Protein 6RIU (pdb70)

Sequence (182 aa):
GGDWQEKRKEAFQLAKEGGIAVALSMLNDGLVSAVEPRDKFYWRLLSADLLRANHLDAMAGEQYQTLLNQVTTLSVPEWEPSLVEQIQRYTGGDWQEKRKEAFQLAKEGGIAVALSMLNDGLVSAVEPRDKFYWRLLSADLLRANHLDAMAGEQYQTLLNQVTTLSVPEWEPSLVEQIQRYT

Nearest PDB structures (foldseek):
  6riu-assembly1_B  TM=1.011E+00  e=1.898E-12  Vibrio cholerae
  6g7c-assembly1_C  TM=9.309E-01  e=4.431E-04  Aeromonas hydrophila subsp. hydrophila ATCC 7966
  6g7c-assembly1_E  TM=9.015E-01  e=3.154E-04  Aeromonas hydrophila subsp. hydrophila ATCC 7966
  8a3t-assembly1_O  TM=6.686E-01  e=5.397E+00  Saccharomyces cerevisiae
  5waq-assembly1_A  TM=5.234E-01  e=9.512E+00  Neisseria gonorrhoeae FA 1090

InterPro domains:
  IPR010657 ImpA, N-terminal [PF06812] (12-125)
  IPR017739 Type VI secretion system-associated, VCA0119 [PF16989] (216-464)
  IPR017739 Type VI secretion system-associated, VCA0119 [TIGR03362] (7-466)

Radius of gyration: 19.28 Å; Cα contacts (8 Å, |Δi|>4): 144; chains: 2; bounding box: 54×33×30 Å

Structure (mmCIF, N/CA/C/O backbone):
data_6RIU
#
_entry.id   6RIU
#
_cell.length_a   1
_cell.length_b   1
_cell.length_c   1
_cell.angle_alpha   90
_cell.angle_beta   90
_cell.angle_gamma   90
#
_symmetry.space_group_name_H-M   'P 1'
#
loop_
_atom_site.group_PDB
_atom_site.id
_atom_site.type_symbol
_atom_site.label_atom_id
_atom_site.label_alt_id
_atom_site.label_comp_id
_atom_site.label_asym_id
_atom_site.label_entity_id
_atom_site.label_seq_id
_atom_site.pdbx_PDB_ins_code
_atom_site.Cartn_x
_atom_site.Cartn_y
_atom_site.Cartn_z
_atom_site.occupancy
_atom_site.B_iso_or_equiv
_atom_site.auth_seq_id
_atom_site.auth_comp_id
_atom_site.auth_asym_id
_atom_site.auth_atom_id
_atom_site.pdbx_PDB_model_num
ATOM 1 N N . GLY A 1 376 ? 176.323 122.615 181.508 1.00 145.70 1 GLY A N 1
ATOM 2 C CA . GLY A 1 376 ? 175.975 122.884 180.078 1.00 145.70 1 GLY A CA 1
ATOM 3 C C . GLY A 1 376 ? 176.031 121.630 179.228 1.00 145.70 1 GLY A C 1
ATOM 4 O O . GLY A 1 376 ? 177.007 120.901 179.280 1.00 145.70 1 GLY A O 1
ATOM 8 N N . GLY A 1 377 ? 175.001 121.383 178.426 1.00 145.51 2 GLY A N 1
ATOM 9 C CA . GLY A 1 377 ? 174.881 120.104 177.749 1.00 145.51 2 GLY A CA 1
ATOM 10 C C . GLY A 1 377 ? 175.994 119.811 176.767 1.00 145.51 2 GLY A C 1
ATOM 11 O O . GLY A 1 377 ? 176.839 118.952 177.023 1.00 145.51 2 GLY A O 1
ATOM 15 N N . ASP A 1 378 ? 176.035 120.538 175.655 1.00 144.56 3 ASP A N 1
ATOM 16 C CA . ASP A 1 378 ? 177.127 120.349 174.713 1.00 144.56 3 ASP A CA 1
ATOM 17 C C . ASP A 1 378 ? 178.424 120.927 175.257 1.00 144.56 3 ASP A C 1
ATOM 18 O O . ASP A 1 378 ? 179.513 120.402 174.971 1.00 144.56 3 ASP A O 1
ATOM 27 N N . TRP A 1 379 ? 178.325 121.987 176.065 1.00 135.45 4 TRP A N 1
ATOM 28 C CA . TRP A 1 379 ? 179.493 122.491 176.771 1.00 135.45 4 TRP A CA 1
ATOM 29 C C . TRP A 1 379 ? 180.164 121.367 177.535 1.00 135.45 4 TRP A C 1
ATOM 30 O O . TRP A 1 379 ? 181.334 121.065 177.306 1.00 135.45 4 TRP A O 1
ATOM 51 N N . GLN A 1 380 ? 179.420 120.702 178.419 1.00 138.41 5 GLN A N 1
ATOM 52 C CA . GLN A 1 380 ? 180.028 119.639 179.203 1.00 138.41 5 GLN A CA 1
ATOM 53 C C . GLN A 1 380 ? 180.283 118.372 178.396 1.00 138.41 5 GLN A C 1
ATOM 54 O O . GLN A 1 380 ? 181.101 117.552 178.826 1.00 138.41 5 GLN A O 1
ATOM 68 N N . GLU A 1 381 ? 179.626 118.171 177.247 1.00 140.80 6 GLU A N 1
ATOM 69 C CA . GLU A 1 381 ? 179.924 116.964 176.481 1.00 140.80 6 GLU A CA 1
ATOM 70 C C . GLU A 1 381 ? 181.314 117.076 175.877 1.00 140.80 6 GLU A C 1
ATOM 71 O O . GLU A 1 381 ? 182.099 116.121 175.911 1.00 140.80 6 GLU A O 1
ATOM 83 N N . LYS A 1 382 ? 181.652 118.254 175.346 1.00 136.96 7 LYS A N 1
ATOM 84 C CA . LYS A 1 382 ? 182.994 118.453 174.807 1.00 136.96 7 LYS A CA 1
ATOM 85 C C . LYS A 1 382 ? 184.012 118.810 175.882 1.00 136.96 7 LYS A C 1
ATOM 86 O O . LYS A 1 382 ? 185.215 118.576 175.685 1.00 136.96 7 LYS A O 1
ATOM 105 N N . ARG A 1 383 ? 183.558 119.336 177.021 1.00 138.94 8 ARG A N 1
ATOM 106 C CA . ARG A 1 383 ? 184.452 119.781 178.077 1.00 138.94 8 ARG A CA 1
ATOM 107 C C . ARG A 1 383 ? 185.288 118.625 178.576 1.00 138.94 8 ARG A C 1
ATOM 108 O O . ARG A 1 383 ? 186.508 118.615 178.401 1.00 138.94 8 ARG A O 1
ATOM 129 N N . LYS A 1 384 ? 184.635 117.636 179.179 1.00 144.26 9 LYS A N 1
ATOM 130 C CA . LYS A 1 384 ? 185.382 116.523 179.725 1.00 144.26 9 LYS A CA 1
ATOM 131 C C . LYS A 1 384 ? 185.977 115.665 178.629 1.00 144.26 9 LYS A C 1
ATOM 132 O O . LYS A 1 384 ? 187.012 115.029 178.857 1.00 144.26 9 LYS A O 1
ATOM 151 N N . GLU A 1 385 ? 185.416 115.738 177.421 1.00 146.19 10 GLU A N 1
ATOM 152 C CA . GLU A 1 385 ? 185.986 114.984 176.308 1.00 146.19 10 GLU A CA 1
ATOM 153 C C . GLU A 1 385 ? 187.387 115.458 175.919 1.00 146.19 10 GLU A C 1
ATOM 154 O O . GLU A 1 385 ? 188.312 114.662 175.876 1.00 146.19 10 GLU A O 1
ATOM 166 N N . ALA A 1 386 ? 187.571 116.752 175.681 1.00 142.36 11 ALA A N 1
ATOM 167 C CA . ALA A 1 386 ? 188.911 117.246 175.417 1.00 142.36 11 ALA A CA 1
ATOM 168 C C . ALA A 1 386 ? 189.716 117.479 176.688 1.00 142.36 11 ALA A C 1
ATOM 169 O O . ALA A 1 386 ? 190.939 117.630 176.607 1.00 142.36 11 ALA A O 1
ATOM 176 N N . PHE A 1 387 ? 189.073 117.493 177.857 1.00 145.54 12 PHE A N 1
ATOM 177 C CA . PHE A 1 387 ? 189.813 117.559 179.111 1.00 145.54 12 PHE A CA 1
ATOM 178 C C . PHE A 1 387 ? 190.590 116.275 179.335 1.00 145.54 12 PHE A C 1
ATOM 179 O O . PHE A 1 387 ? 191.806 116.299 179.528 1.00 145.54 12 PHE A O 1
ATOM 196 N N . GLN A 1 388 ? 189.897 115.137 179.312 1.00 150.39 13 GLN A N 1
ATOM 197 C CA . GLN A 1 388 ? 190.558 113.862 179.544 1.00 150.39 13 GLN A CA 1
ATOM 198 C C . GLN A 1 388 ? 191.308 113.363 178.320 1.00 150.39 13 GLN A C 1
ATOM 199 O O . GLN A 1 388 ? 192.124 112.445 178.449 1.00 150.39 13 GLN A O 1
ATOM 213 N N . LEU A 1 389 ? 191.068 113.941 177.140 1.00 142.11 14 LEU A N 1
ATOM 214 C CA . LEU A 1 389 ? 191.919 113.628 175.998 1.00 142.11 14 LEU A CA 1
ATOM 215 C C . LEU A 1 389 ? 193.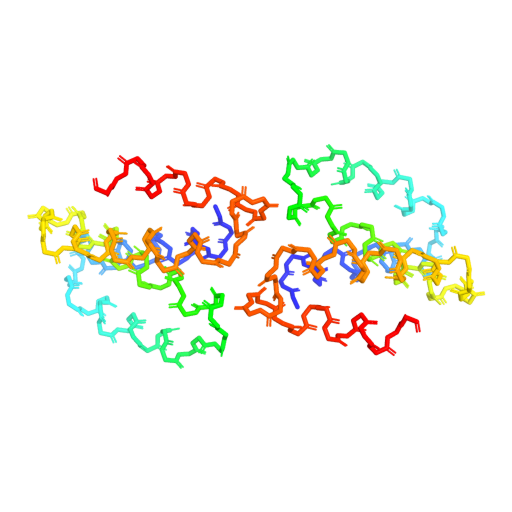352 114.102 176.198 1.00 142.11 14 LEU A C 1
ATOM 216 O O . LEU A 1 389 ? 194.256 113.604 175.519 1.00 142.11 14 LEU A O 1
ATOM 232 N N . ALA A 1 390 ? 193.576 115.043 177.113 1.00 144.61 15 ALA A N 1
ATOM 233 C CA . ALA A 1 390 ? 194.857 115.721 177.252 1.00 144.61 15 ALA A CA 1
ATOM 234 C C . ALA A 1 390 ? 195.393 115.658 178.677 1.00 144.61 15 ALA A C 1
ATOM 235 O O . ALA A 1 390 ? 196.603 115.779 178.894 1.00 144.61 15 ALA A O 1
ATOM 242 N N . LYS A 1 391 ? 194.495 115.484 179.650 1.00 152.12 16 LYS A N 1
ATOM 243 C CA . LYS A 1 391 ? 194.890 115.409 181.050 1.00 152.12 16 LYS A CA 1
ATOM 244 C C . LYS A 1 391 ? 195.869 114.273 181.276 1.00 152.12 16 LYS A C 1
ATOM 245 O O . LYS A 1 391 ? 196.805 114.404 182.072 1.00 152.12 16 LYS A O 1
ATOM 264 N N . GLU A 1 392 ? 195.669 113.169 180.578 1.00 163.67 17 GLU A N 1
ATOM 265 C CA . GLU A 1 392 ? 196.577 112.036 180.561 1.00 163.67 17 GLU A CA 1
ATOM 266 C C . GLU A 1 392 ? 197.151 111.790 179.178 1.00 163.67 17 GLU A C 1
ATOM 267 O O . GLU A 1 392 ? 198.262 111.269 179.058 1.00 163.67 17 GLU A O 1
ATOM 279 N N . GLY A 1 393 ? 196.420 112.159 178.129 1.00 151.80 18 GLY A N 1
ATOM 280 C CA . GLY A 1 393 ? 196.936 112.128 176.778 1.00 151.80 18 GLY A CA 1
ATOM 281 C C . GLY A 1 393 ? 197.782 113.350 176.492 1.00 151.80 18 GLY A C 1
ATOM 282 O O . GLY A 1 393 ? 198.321 113.996 177.393 1.00 151.80 18 GLY A O 1
ATOM 286 N N . GLY A 1 394 ? 197.892 113.674 175.205 1.00 139.21 19 GLY A N 1
ATOM 287 C CA . GLY A 1 394 ? 198.683 114.822 174.802 1.00 139.21 19 GLY A CA 1
ATOM 288 C C . GLY A 1 394 ? 197.929 116.123 175.022 1.00 139.21 19 GLY A C 1
ATOM 289 O O . GLY A 1 394 ? 196.749 116.243 174.687 1.00 139.21 19 GLY A O 1
ATOM 293 N N . ILE A 1 395 ? 198.622 117.106 175.599 1.00 130.90 20 ILE A N 1
ATOM 294 C CA . ILE A 1 395 ? 198.023 118.424 175.782 1.00 130.90 20 ILE A CA 1
ATOM 295 C C . ILE A 1 395 ? 197.732 119.075 174.439 1.00 130.90 20 ILE A C 1
ATOM 296 O O . ILE A 1 395 ? 196.724 119.774 174.288 1.00 130.90 20 ILE A O 1
ATOM 312 N N . ALA A 1 396 ? 198.581 118.842 173.443 1.00 132.68 21 ALA A N 1
ATOM 313 C CA . ALA A 1 396 ? 198.470 119.532 172.169 1.00 132.68 21 ALA A CA 1
ATOM 314 C C . ALA A 1 396 ? 197.540 118.840 171.197 1.00 132.68 21 ALA A C 1
ATOM 315 O O . ALA A 1 396 ? 196.974 119.502 170.326 1.00 132.68 21 ALA A O 1
ATOM 322 N N . VAL A 1 397 ? 197.392 117.522 171.301 1.00 134.24 22 VAL A N 1
ATOM 323 C CA . VAL A 1 397 ? 196.510 116.816 170.381 1.00 134.24 22 VAL A CA 1
ATOM 324 C C . VAL A 1 397 ? 195.072 117.255 170.592 1.00 134.24 22 VAL A C 1
ATOM 325 O O . VAL A 1 397 ? 194.277 117.297 169.645 1.00 134.24 22 VAL A O 1
ATOM 338 N N . ALA A 1 398 ? 194.717 117.594 171.830 1.00 133.72 23 ALA A N 1
ATOM 339 C CA . ALA A 1 398 ? 193.391 118.126 172.109 1.00 133.72 23 ALA A CA 1
ATOM 340 C C . ALA A 1 398 ? 193.204 119.475 171.433 1.00 133.72 23 ALA A C 1
ATOM 341 O O . ALA A 1 398 ? 192.224 119.702 170.713 1.00 133.72 23 ALA A O 1
ATOM 348 N N . LEU A 1 399 ? 194.151 120.384 171.652 1.00 126.98 24 LEU A N 1
ATOM 349 C CA . LEU A 1 399 ? 194.057 121.713 171.074 1.00 126.98 24 LEU A CA 1
ATOM 350 C C . LEU A 1 399 ? 194.152 121.681 169.557 1.00 126.98 24 LEU A C 1
ATOM 351 O O . LEU A 1 399 ? 193.687 122.614 168.895 1.00 126.98 24 LEU A O 1
ATOM 367 N N . SER A 1 400 ? 194.736 120.625 168.997 1.00 128.38 25 SER A N 1
ATOM 368 C CA . SER A 1 400 ? 194.789 120.476 167.551 1.00 128.38 25 SER A CA 1
ATOM 369 C C . SER A 1 400 ? 193.392 120.354 166.967 1.00 128.38 25 SER A C 1
ATOM 370 O O . SER A 1 400 ? 193.059 121.023 165.983 1.00 128.38 25 SER A O 1
ATOM 378 N N . MET A 1 401 ? 192.565 119.504 167.562 1.00 134.55 26 MET A N 1
ATOM 379 C CA . MET A 1 401 ? 191.198 119.306 167.113 1.00 134.55 26 MET A CA 1
ATOM 380 C C . MET A 1 401 ? 190.236 120.325 167.697 1.00 134.55 26 MET A C 1
ATOM 381 O O . MET A 1 401 ? 189.088 120.403 167.249 1.00 134.55 26 MET A O 1
ATOM 395 N N . LEU A 1 402 ? 190.667 121.101 168.687 1.00 122.46 27 LEU A N 1
ATOM 396 C CA . LEU A 1 402 ? 189.784 122.117 169.242 1.00 122.46 27 LEU A CA 1
ATOM 397 C C . LEU A 1 402 ? 189.414 123.150 168.193 1.00 122.46 27 LEU A C 1
ATOM 398 O O . LEU A 1 402 ? 188.242 123.515 168.067 1.00 122.46 27 LEU A O 1
ATOM 414 N N . ASN A 1 403 ? 190.392 123.625 167.424 1.00 131.51 28 ASN A N 1
ATOM 415 C CA . ASN A 1 403 ? 190.075 124.556 166.353 1.00 131.51 28 ASN A CA 1
ATOM 416 C C . ASN A 1 403 ? 189.418 123.861 165.176 1.00 131.51 28 ASN A C 1
ATOM 417 O O . ASN A 1 403 ? 188.708 124.511 164.404 1.00 131.51 28 ASN A O 1
ATOM 428 N N . ASP A 1 404 ? 189.614 122.553 165.037 1.00 125.29 29 ASP A N 1
ATOM 429 C CA . ASP A 1 404 ? 188.826 121.792 164.084 1.00 125.29 29 ASP A CA 1
ATOM 430 C C . ASP A 1 404 ? 187.367 121.748 164.498 1.00 125.29 29 ASP A C 1
ATOM 431 O O . ASP A 1 404 ? 186.491 121.577 163.645 1.00 125.29 29 ASP A O 1
ATOM 440 N N . GLY A 1 405 ? 187.104 121.889 165.789 1.00 121.08 30 GLY A N 1
ATOM 441 C CA . GLY A 1 405 ? 185.756 121.989 166.302 1.00 121.08 30 GLY A 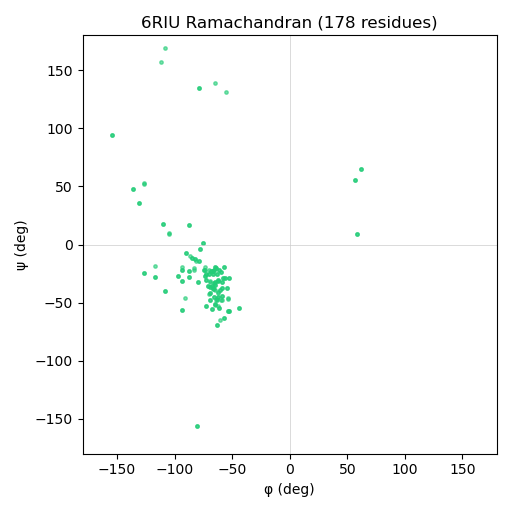CA 1
ATOM 442 C C . GLY A 1 405 ? 185.233 123.410 166.325 1.00 121.08 30 GLY A C 1
ATOM 443 O O . GLY A 1 405 ? 184.022 123.627 166.328 1.00 121.08 30 GLY A O 1
ATOM 447 N N . LEU A 1 406 ? 186.142 124.385 166.344 1.00 117.02 31 LEU A N 1
ATOM 448 C CA . LEU A 1 406 ? 185.741 125.786 166.386 1.00 117.02 31 LEU A CA 1
ATOM 449 C C . LEU A 1 406 ? 185.666 126.366 164.984 1.00 117.02 31 LEU A C 1
ATOM 450 O O . LEU A 1 406 ? 184.853 127.252 164.706 1.00 117.02 31 LEU A O 1
ATOM 466 N N . VAL A 1 407 ? 186.504 125.868 164.077 1.00 119.61 32 VAL A N 1
ATOM 467 C CA . VAL A 1 407 ? 186.264 126.110 162.666 1.00 119.61 32 VAL A CA 1
ATOM 468 C C . VAL A 1 407 ? 184.953 125.465 162.253 1.00 119.61 32 VAL A C 1
ATOM 469 O O . VAL A 1 407 ? 184.320 125.903 161.288 1.00 119.61 32 VAL A O 1
ATOM 482 N N . SER A 1 408 ? 184.530 124.422 162.972 1.00 118.65 33 SER A N 1
ATOM 483 C CA . SER A 1 408 ? 183.211 123.843 162.779 1.00 118.65 33 SER A CA 1
ATOM 484 C C . SER A 1 408 ? 182.112 124.813 163.180 1.00 118.65 33 SER A C 1
ATOM 485 O O . SER A 1 408 ? 181.038 124.810 162.573 1.00 118.65 33 SER A O 1
ATOM 493 N N . ALA A 1 409 ? 182.368 125.640 164.192 1.00 115.17 34 ALA A N 1
ATOM 494 C CA . ALA A 1 409 ? 181.356 126.537 164.731 1.00 115.17 34 ALA A CA 1
ATOM 495 C C . ALA A 1 409 ? 180.997 127.529 163.635 1.00 115.17 34 ALA A C 1
ATOM 496 O O . ALA A 1 409 ? 181.877 127.984 162.893 1.00 115.17 34 ALA A O 1
ATOM 503 N N . VAL A 1 410 ? 179.709 127.841 163.495 1.00 115.58 35 VAL A N 1
ATOM 504 C CA . VAL A 1 410 ? 179.255 128.738 162.428 1.00 115.58 35 VAL A CA 1
ATOM 505 C C . VAL A 1 410 ? 178.615 130.044 162.899 1.00 115.58 35 VAL A C 1
ATOM 506 O O . VAL A 1 410 ? 178.510 130.998 162.128 1.00 115.58 35 VAL A O 1
ATOM 519 N N . GLU A 1 411 ? 178.190 130.091 164.156 1.00 113.49 36 GLU A N 1
ATOM 520 C CA . GLU A 1 411 ? 177.576 131.288 164.709 1.00 113.49 36 GLU A CA 1
ATOM 521 C C . GLU A 1 411 ? 178.484 131.904 165.764 1.00 113.49 36 GLU A C 1
ATOM 522 O O . GLU A 1 411 ? 179.329 131.223 166.358 1.00 113.49 36 GLU A O 1
ATOM 534 N N . PRO A 1 412 ? 178.325 133.204 166.034 1.00 109.74 37 PRO A N 1
ATOM 535 C CA . PRO A 1 412 ? 179.035 133.800 167.171 1.00 109.74 37 PRO A CA 1
ATOM 536 C C . PRO A 1 412 ? 178.688 133.145 168.482 1.00 109.74 37 PRO A C 1
ATOM 537 O O . PRO A 1 412 ? 179.532 133.078 169.385 1.00 109.74 37 PRO A O 1
ATOM 548 N N . ARG A 1 413 ? 177.457 132.663 168.613 1.00 112.58 38 ARG A N 1
ATOM 549 C CA . ARG A 1 413 ? 177.110 131.845 169.764 1.00 112.58 38 ARG A CA 1
ATOM 550 C C . ARG A 1 413 ? 177.970 130.598 169.794 1.00 112.58 38 ARG A C 1
ATOM 551 O O . ARG A 1 413 ? 178.421 130.165 170.860 1.00 112.58 38 ARG A O 1
ATOM 572 N N . ASP A 1 414 ? 178.220 130.020 168.623 1.00 112.39 39 ASP A N 1
ATOM 573 C CA . ASP A 1 414 ? 179.003 128.799 168.564 1.00 112.39 39 ASP A CA 1
ATOM 574 C C . ASP A 1 414 ? 180.487 129.107 168.672 1.00 112.39 39 ASP A C 1
ATOM 575 O O . ASP A 1 414 ? 181.250 128.321 169.242 1.00 112.39 39 ASP A O 1
ATOM 584 N N . LYS A 1 415 ? 180.910 130.260 168.163 1.00 107.60 40 LYS A N 1
ATOM 585 C CA . LYS A 1 415 ? 182.324 130.601 168.155 1.00 107.60 40 LYS A CA 1
ATOM 586 C C . LYS A 1 415 ? 182.852 131.025 169.516 1.00 107.60 40 LYS A C 1
ATOM 587 O O . LYS A 1 415 ? 184.039 131.341 169.624 1.00 107.60 40 LYS A O 1
ATOM 606 N N . PHE A 1 416 ? 182.015 131.025 170.549 1.00 102.61 41 PHE A N 1
ATOM 607 C CA . PHE A 1 416 ? 182.375 131.501 171.876 1.00 102.61 41 PHE A CA 1
ATOM 608 C C . PHE A 1 416 ? 182.852 130.351 172.746 1.00 102.61 41 PHE A C 1
ATOM 609 O O . PHE A 1 416 ? 183.952 130.390 173.307 1.00 102.61 41 PHE A O 1
ATOM 626 N N . TYR A 1 417 ? 182.006 129.334 172.876 1.00 109.30 42 TYR A N 1
ATOM 627 C CA . TYR A 1 417 ? 182.216 128.299 173.875 1.00 109.30 42 TYR A CA 1
ATOM 628 C C . TYR A 1 417 ? 183.515 127.550 173.637 1.00 109.30 42 TYR A C 1
ATOM 629 O O . TYR A 1 417 ? 184.154 127.094 174.586 1.00 109.30 42 TYR A O 1
ATOM 647 N N . TRP A 1 418 ? 183.926 127.417 172.378 1.00 114.60 43 TRP A N 1
ATOM 648 C CA . TRP A 1 418 ? 185.164 126.710 172.083 1.00 114.60 43 TRP A CA 1
ATOM 649 C C . TRP A 1 418 ? 186.359 127.465 172.646 1.00 114.60 43 TRP A C 1
ATOM 650 O O . TRP A 1 418 ? 187.249 126.882 173.274 1.00 114.60 43 TRP A O 1
ATOM 671 N N . ARG A 1 419 ? 186.389 128.774 172.440 1.00 117.62 44 ARG A N 1
ATOM 672 C CA . ARG A 1 419 ? 187.483 129.564 172.982 1.00 117.62 44 ARG A CA 1
ATOM 673 C C . ARG A 1 419 ? 187.390 129.619 174.502 1.00 117.62 44 ARG A C 1
ATOM 674 O O . ARG A 1 419 ? 188.413 129.615 175.199 1.00 117.62 44 ARG A O 1
ATOM 695 N N . LEU A 1 420 ? 186.169 129.586 175.033 1.00 107.98 45 LEU A N 1
ATOM 696 C CA . LEU A 1 420 ? 185.980 129.546 176.478 1.00 107.98 45 LEU A CA 1
ATOM 697 C C . LEU A 1 420 ? 186.593 128.291 177.070 1.00 107.98 45 LEU A C 1
ATOM 698 O O . LEU A 1 420 ? 187.391 128.341 178.014 1.00 107.98 45 LEU A O 1
ATOM 714 N N . LEU A 1 421 ? 186.188 127.146 176.555 1.00 119.07 46 LEU A N 1
ATOM 715 C CA . LEU A 1 421 ? 186.687 125.894 177.082 1.00 119.07 46 LEU A CA 1
ATOM 716 C C . LEU A 1 421 ? 188.159 125.705 176.778 1.00 119.07 46 LEU A C 1
ATOM 717 O O . LEU A 1 421 ? 188.824 124.961 177.491 1.00 119.07 46 LEU A O 1
ATOM 733 N N . SER A 1 422 ? 188.695 126.371 175.756 1.00 115.59 47 SER A N 1
ATOM 734 C CA . SER A 1 422 ? 190.140 126.362 175.580 1.00 115.59 47 SER A CA 1
ATOM 735 C C . SER A 1 422 ? 190.812 127.152 176.689 1.00 115.59 47 SER A C 1
ATOM 736 O O . SER A 1 422 ? 191.900 126.793 177.155 1.00 115.59 47 SER A O 1
ATOM 744 N N . ALA A 1 423 ? 190.175 128.240 177.118 1.00 114.73 48 ALA A N 1
ATOM 745 C CA . ALA A 1 423 ? 190.657 128.950 178.293 1.00 114.73 48 ALA A CA 1
ATOM 746 C C . ALA A 1 423 ? 190.667 128.033 179.496 1.00 114.73 48 ALA A C 1
ATOM 747 O O . ALA A 1 423 ? 191.636 127.993 180.256 1.00 114.73 48 ALA A O 1
ATOM 754 N N . ASP A 1 424 ? 189.595 127.273 179.665 1.00 114.55 49 ASP A N 1
ATOM 755 C CA . ASP A 1 424 ? 189.510 126.358 180.796 1.00 114.55 49 ASP A CA 1
ATOM 756 C C . ASP A 1 424 ? 190.548 125.250 180.669 1.00 114.55 49 ASP A C 1
ATOM 757 O O . ASP A 1 424 ? 191.151 124.818 181.663 1.00 114.55 49 ASP A O 1
ATOM 766 N N . LEU A 1 425 ? 190.779 124.799 179.439 1.00 118.56 50 LEU A N 1
ATOM 767 C CA . LEU A 1 425 ? 191.789 123.794 179.151 1.00 118.56 50 LEU A CA 1
ATOM 768 C C . LEU A 1 425 ? 193.142 124.261 179.639 1.00 118.56 50 LEU A C 1
ATOM 769 O O . LEU A 1 425 ? 193.737 123.675 180.549 1.00 118.56 50 LEU A O 1
ATOM 785 N N . LEU A 1 426 ? 193.621 125.352 179.062 1.00 120.92 51 LEU A N 1
ATOM 786 C CA . LEU A 1 426 ? 194.919 125.881 179.426 1.00 120.92 51 LEU A CA 1
ATOM 787 C C . LEU A 1 426 ? 194.959 126.348 180.872 1.00 120.92 51 LEU A C 1
ATOM 788 O O . LEU A 1 426 ? 196.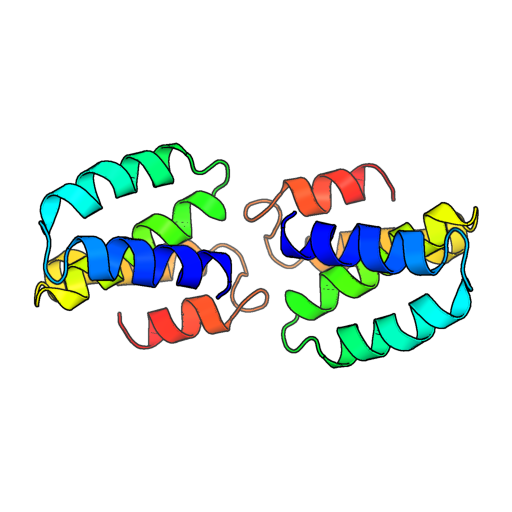047 126.430 181.447 1.00 120.92 51 LEU A O 1
ATOM 804 N N . ARG A 1 427 ? 193.807 126.620 181.485 1.00 120.12 52 ARG A N 1
ATOM 805 C CA . ARG A 1 427 ? 193.772 126.854 182.919 1.00 120.12 52 ARG A CA 1
ATOM 806 C C . ARG A 1 427 ? 194.132 125.598 183.680 1.00 120.12 52 ARG A C 1
ATOM 807 O O . ARG A 1 427 ? 194.811 125.671 184.710 1.00 120.12 52 ARG A O 1
ATOM 828 N N . ALA A 1 428 ? 193.677 124.447 183.194 1.00 122.69 53 ALA A N 1
ATOM 829 C CA . ALA A 1 428 ? 193.960 123.201 183.890 1.00 122.69 53 ALA A CA 1
ATOM 830 C C . ALA A 1 428 ? 195.450 122.900 183.951 1.00 122.69 53 ALA A C 1
ATOM 831 O O . ALA A 1 428 ? 195.913 122.279 184.914 1.00 122.69 53 ALA A O 1
ATOM 838 N N . ASN A 1 429 ? 196.211 123.343 182.956 1.00 120.02 54 ASN A N 1
ATOM 839 C CA . ASN A 1 429 ? 197.632 123.044 182.871 1.00 120.02 54 ASN A CA 1
ATOM 840 C C . ASN A 1 429 ? 198.499 124.044 183.623 1.00 120.02 54 ASN A C 1
ATOM 841 O O . ASN A 1 429 ? 199.712 124.072 183.397 1.00 120.02 54 ASN A O 1
ATOM 852 N N . HIS A 1 430 ? 197.914 124.839 184.521 1.00 125.19 55 HIS A N 1
ATOM 853 C CA . HIS A 1 430 ? 198.638 125.872 185.264 1.00 125.19 55 HIS A CA 1
ATOM 854 C C . HIS A 1 430 ? 199.328 126.857 184.317 1.00 125.19 55 HIS A C 1
ATOM 855 O O . HIS A 1 430 ? 200.536 127.088 184.388 1.00 125.19 55 HIS A O 1
ATOM 869 N N . LEU A 1 431 ? 198.529 127.448 183.426 1.00 120.64 56 LEU A N 1
ATOM 870 C CA . LEU A 1 431 ? 198.966 128.476 182.479 1.00 120.64 56 LEU A CA 1
ATOM 871 C C . LEU A 1 431 ? 198.031 129.680 182.648 1.00 120.64 56 LEU A C 1
ATOM 872 O O . LEU A 1 431 ? 197.427 130.177 181.696 1.00 120.64 56 LEU A O 1
ATOM 888 N N . ASP A 1 432 ? 197.910 130.122 183.906 1.00 121.70 57 ASP A N 1
ATOM 889 C CA . ASP A 1 432 ? 196.811 130.987 184.342 1.00 121.70 57 ASP A CA 1
ATOM 890 C C . ASP A 1 432 ? 196.667 132.236 183.474 1.00 121.70 57 ASP A C 1
ATOM 891 O O . ASP A 1 432 ? 195.601 132.489 182.895 1.00 121.70 57 ASP A O 1
ATOM 900 N N . ALA A 1 433 ? 197.728 133.022 183.366 1.00 123.75 58 ALA A N 1
ATOM 901 C CA . ALA A 1 433 ? 197.627 134.353 182.797 1.00 123.75 58 ALA A CA 1
ATOM 902 C C . ALA A 1 433 ? 197.847 134.395 181.291 1.00 123.75 58 ALA A C 1
ATOM 903 O O . ALA A 1 433 ? 197.646 135.451 180.687 1.00 123.75 58 ALA A O 1
ATOM 910 N N . MET A 1 434 ? 198.246 133.286 180.666 1.00 118.21 59 MET A N 1
ATOM 911 C CA . MET A 1 434 ? 198.265 133.249 179.209 1.00 118.21 59 MET A CA 1
ATOM 912 C C . MET A 1 434 ? 196.871 133.429 178.649 1.00 118.21 59 MET A C 1
ATOM 913 O O . MET A 1 434 ? 196.707 133.949 177.539 1.00 118.21 59 MET A O 1
ATOM 927 N N . ALA A 1 435 ? 195.941 132.761 179.330 1.00 114.94 60 ALA A N 1
ATOM 928 C CA . ALA A 1 435 ? 194.533 132.723 178.970 1.00 114.94 60 ALA A CA 1
ATOM 929 C C . ALA A 1 435 ? 193.678 133.591 179.880 1.00 114.94 60 ALA A C 1
ATOM 930 O O . ALA A 1 435 ? 192.450 133.537 179.817 1.00 114.94 60 ALA A O 1
ATOM 937 N N . GLY A 1 436 ? 194.319 134.397 180.728 1.00 112.36 61 GLY A N 1
ATOM 938 C CA . GLY A 1 436 ? 193.596 135.324 181.575 1.00 112.36 61 GLY A CA 1
ATOM 939 C C . GLY A 1 436 ? 193.067 136.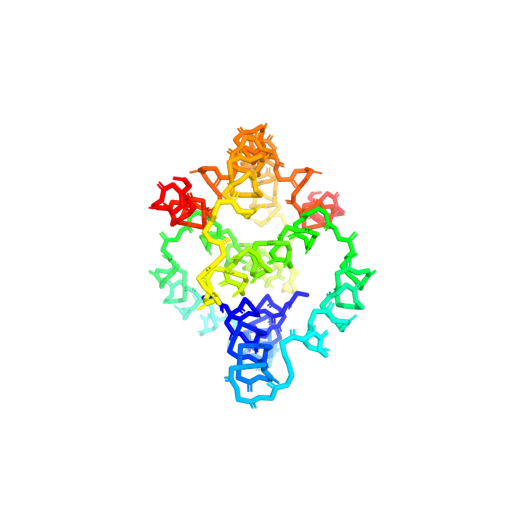348 180.592 1.00 112.36 61 GLY A C 1
ATOM 940 O O . GLY A 1 436 ? 191.893 136.717 180.620 1.00 112.36 61 GLY A O 1
ATOM 944 N N . GLU A 1 437 ? 193.959 136.805 179.715 1.00 118.24 62 GLU A N 1
ATOM 945 C CA . GLU A 1 437 ? 193.595 137.721 178.664 1.00 118.24 62 GLU A CA 1
ATOM 946 C C . GLU A 1 437 ? 192.448 137.109 177.863 1.00 118.24 62 GLU A C 1
ATOM 947 O O . GLU A 1 437 ? 191.552 137.840 177.441 1.00 118.24 62 GLU A O 1
ATOM 959 N N . GLN A 1 438 ? 192.444 135.789 177.638 1.00 111.95 63 GLN A N 1
ATOM 960 C CA . GLN A 1 438 ? 191.333 135.246 176.876 1.00 111.95 63 GLN A CA 1
ATOM 961 C C . GLN A 1 438 ? 190.033 135.293 177.667 1.00 111.95 63 GLN A C 1
ATOM 962 O O . GLN A 1 438 ? 188.954 135.328 177.070 1.00 111.95 63 GLN A O 1
ATOM 976 N N . TYR A 1 439 ? 190.119 135.297 178.994 1.00 110.70 64 TYR A N 1
ATOM 977 C CA . TYR A 1 439 ? 188.940 135.445 179.838 1.00 110.70 64 TYR A CA 1
ATOM 978 C C . TYR A 1 439 ? 188.420 136.871 179.790 1.00 110.70 64 TYR A C 1
ATOM 979 O O . TYR A 1 439 ? 187.241 137.105 179.510 1.00 110.70 64 TYR A O 1
ATOM 997 N N . GLN A 1 440 ? 189.296 137.835 180.057 1.00 109.91 65 GLN A N 1
ATOM 998 C CA . GLN A 1 440 ? 188.859 139.221 180.161 1.00 109.91 65 GLN A CA 1
ATOM 999 C C . GLN A 1 440 ? 188.469 139.785 178.807 1.00 109.91 65 GLN A C 1
ATOM 1000 O O . GLN A 1 440 ? 187.525 140.575 178.708 1.00 109.91 65 GLN A O 1
ATOM 1014 N N . THR A 1 441 ? 189.172 139.391 177.751 1.00 107.69 66 THR A N 1
ATOM 1015 C CA . THR A 1 441 ? 188.874 139.906 176.427 1.00 107.69 66 THR A CA 1
ATOM 1016 C C . THR A 1 441 ? 187.515 139.455 175.937 1.00 107.69 66 THR A C 1
ATOM 1017 O O . THR A 1 441 ? 186.936 140.107 175.063 1.00 107.69 66 THR A O 1
ATOM 1028 N N . LEU A 1 442 ? 187.003 138.355 176.474 1.00 106.55 67 LEU A N 1
ATOM 1029 C CA . LEU A 1 442 ? 185.692 137.849 176.112 1.00 106.55 67 LEU A CA 1
ATOM 1030 C C . LEU A 1 442 ? 184.621 138.272 177.097 1.00 106.55 67 LEU A C 1
ATOM 1031 O O . LEU A 1 442 ? 183.456 138.408 176.714 1.00 106.55 67 LEU A O 1
ATOM 1047 N N . LEU A 1 443 ? 185.005 138.511 178.349 1.00 108.39 68 LEU A N 1
ATOM 1048 C CA . LEU A 1 443 ? 184.105 139.136 179.307 1.00 108.39 68 LEU A CA 1
ATOM 1049 C C . LEU A 1 443 ? 183.625 140.490 178.815 1.00 108.39 68 LEU A C 1
ATOM 1050 O O . LEU A 1 443 ? 182.542 140.944 179.196 1.00 108.39 68 LEU A O 1
ATOM 1066 N N . ASN A 1 444 ? 184.433 141.163 178.008 1.00 106.63 69 ASN A N 1
ATOM 1067 C CA . ASN A 1 444 ? 184.039 142.416 177.392 1.00 106.63 69 ASN A CA 1
ATOM 1068 C C . ASN A 1 444 ? 183.446 142.211 176.012 1.00 106.63 69 ASN A C 1
ATOM 1069 O O . ASN A 1 444 ? 182.702 143.071 175.532 1.00 106.63 69 ASN A O 1
ATOM 1080 N N . GLN A 1 445 ? 183.754 141.089 175.367 1.00 106.10 70 GLN A N 1
ATOM 1081 C CA . GLN A 1 445 ? 183.154 140.787 174.079 1.00 106.10 70 GLN A CA 1
ATOM 1082 C C . GLN A 1 445 ? 181.730 140.265 174.217 1.00 106.10 70 GLN A C 1
ATOM 1083 O O . GLN A 1 445 ? 181.068 140.049 173.196 1.00 106.10 70 GLN A O 1
ATOM 1097 N N . VAL A 1 446 ? 181.244 140.075 175.442 1.00 102.12 71 VAL A N 1
ATOM 1098 C CA . VAL A 1 446 ? 179.918 139.521 175.687 1.00 102.12 71 VAL A CA 1
ATOM 1099 C C . VAL A 1 446 ? 178.954 140.577 176.206 1.00 102.12 71 VAL A C 1
ATOM 1100 O O . VAL A 1 446 ? 177.793 140.608 175.798 1.00 102.12 71 VAL A O 1
ATOM 1113 N N . THR A 1 447 ? 179.422 141.462 177.087 1.00 100.09 72 THR A N 1
ATOM 1114 C CA . THR A 1 447 ? 178.557 142.478 177.673 1.00 100.09 72 THR A CA 1
ATOM 1115 C C . THR A 1 447 ? 177.974 143.405 176.619 1.00 100.09 72 THR A C 1
ATOM 1116 O O . THR A 1 447 ? 176.939 144.034 176.859 1.00 100.09 72 THR A O 1
ATOM 1127 N N . THR A 1 448 ? 178.618 143.496 175.465 1.00 104.20 73 THR A N 1
ATOM 1128 C CA . THR A 1 448 ? 178.113 144.185 174.290 1.00 104.20 73 THR A CA 1
ATOM 1129 C C . THR A 1 448 ? 176.723 143.743 173.860 1.00 104.20 73 THR A C 1
ATOM 1130 O O . THR A 1 448 ? 176.007 144.553 173.263 1.00 104.20 73 THR A O 1
ATOM 1141 N N . LEU A 1 449 ? 176.322 142.487 174.126 1.00 104.49 74 LEU A N 1
ATOM 1142 C CA . LEU A 1 449 ? 175.173 141.878 173.439 1.00 104.49 74 LEU A CA 1
ATOM 1143 C C . LEU A 1 449 ? 174.267 141.113 174.422 1.00 104.49 74 LEU A C 1
ATOM 1144 O O . LEU A 1 449 ? 173.872 139.967 174.195 1.00 104.49 74 LEU A O 1
ATOM 1160 N N . SER A 1 450 ? 173.938 141.747 175.550 1.00 98.88 75 SER A N 1
ATOM 1161 C CA . SER A 1 450 ? 172.737 141.424 176.326 1.00 98.88 75 SER A CA 1
ATOM 1162 C C . SER A 1 450 ? 172.606 139.998 176.834 1.00 98.88 75 SER A C 1
ATOM 1163 O O . SER A 1 450 ? 171.553 139.614 177.348 1.00 98.88 75 SER A O 1
ATOM 1171 N N . VAL A 1 451 ? 173.657 139.214 176.698 1.00 97.19 76 VAL A N 1
ATOM 1172 C CA . VAL A 1 451 ? 173.678 137.884 177.285 1.00 97.19 76 VAL A CA 1
ATOM 1173 C C . VAL A 1 451 ? 173.511 137.952 178.808 1.00 97.19 76 VAL A C 1
ATOM 1174 O O . VAL A 1 451 ? 173.053 136.955 179.391 1.00 97.19 76 VAL A O 1
ATOM 1187 N N . PRO A 1 452 ? 173.831 139.054 179.498 1.00 91.97 77 PRO A N 1
ATOM 1188 C CA . PRO A 1 452 ? 173.507 139.117 180.933 1.00 91.97 77 PRO A CA 1
ATOM 1189 C C 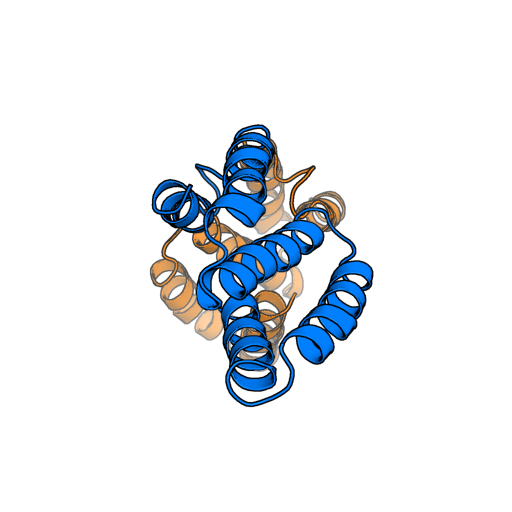. PRO A 1 452 ? 172.046 138.922 181.295 1.00 91.97 77 PRO A C 1
ATOM 1190 O O . PRO A 1 452 ? 171.762 138.641 182.465 1.00 91.97 77 PRO A O 1
ATOM 1201 N N . GLU A 1 453 ? 171.112 139.099 180.366 1.00 97.61 78 GLU A N 1
ATOM 1202 C CA . GLU A 1 453 ? 169.718 138.739 180.594 1.00 97.61 78 GLU A CA 1
ATOM 1203 C C . GLU A 1 453 ? 169.318 137.533 179.758 1.00 97.61 78 GLU A C 1
ATOM 1204 O O . GLU A 1 453 ? 168.133 137.274 179.547 1.00 97.61 78 GLU A O 1
ATOM 1216 N N . TRP A 1 454 ? 170.306 136.792 179.273 1.00 99.02 79 TRP A N 1
ATOM 1217 C CA . TRP A 1 454 ? 170.083 135.691 178.357 1.00 99.02 79 TRP A CA 1
ATOM 1218 C C . TRP A 1 454 ? 171.247 134.737 178.538 1.00 99.02 79 TRP A C 1
ATOM 1219 O O . TRP A 1 454 ? 172.294 134.907 177.914 1.00 99.02 79 TRP A O 1
ATOM 1240 N N . GLU A 1 455 ? 171.064 133.741 179.379 1.00 101.94 80 GLU A N 1
ATOM 1241 C CA . GLU A 1 455 ? 172.145 132.926 179.916 1.00 101.94 80 GLU A CA 1
ATOM 1242 C C . GLU A 1 455 ? 173.126 133.768 180.734 1.00 101.94 80 GLU A C 1
ATOM 1243 O O . GLU A 1 455 ? 174.292 133.910 180.348 1.00 101.94 80 GLU A O 1
ATOM 1255 N N . PRO A 1 456 ? 172.698 134.341 181.866 1.00 97.11 81 PRO A N 1
ATOM 1256 C CA . PRO A 1 456 ? 173.637 135.100 182.706 1.00 97.11 81 PRO A CA 1
ATOM 1257 C C . PRO A 1 456 ? 174.724 134.285 183.385 1.00 97.11 81 PRO A C 1
ATOM 1258 O O . PRO A 1 456 ? 175.820 134.809 183.621 1.00 97.11 81 PRO A O 1
ATOM 1269 N N . SER A 1 457 ? 174.399 133.060 183.804 1.00 105.07 82 SER A N 1
ATOM 1270 C CA . SER A 1 457 ? 175.345 132.185 184.517 1.00 105.07 82 SER A CA 1
ATOM 1271 C C . SER A 1 457 ? 176.638 132.017 183.734 1.00 105.07 82 SER A C 1
ATOM 1272 O O . SER A 1 457 ? 177.741 132.176 184.258 1.00 105.07 82 SER A O 1
ATOM 1280 N N . LEU A 1 458 ? 176.482 131.747 182.427 1.00 102.44 83 LEU A N 1
ATOM 1281 C CA . LEU A 1 458 ? 177.598 131.485 181.474 1.00 102.44 83 LEU A CA 1
ATOM 1282 C C . LEU A 1 458 ? 178.695 132.509 181.725 1.00 102.44 83 LEU A C 1
ATOM 1283 O O . LEU A 1 458 ? 179.845 132.094 181.927 1.00 102.44 83 LEU A O 1
ATOM 1299 N N . VAL A 1 459 ? 178.349 133.797 181.691 1.00 105.54 84 VAL A N 1
ATOM 1300 C CA . VAL A 1 459 ? 179.329 134.832 181.952 1.00 105.54 84 VAL A CA 1
ATOM 1301 C C . VAL A 1 459 ? 179.531 135.069 183.438 1.00 105.54 84 VAL A C 1
ATOM 1302 O O . VAL A 1 459 ? 180.502 135.731 183.820 1.00 105.54 84 VAL A O 1
ATOM 1315 N N . GLU A 1 460 ? 178.660 134.542 184.294 1.00 106.15 85 GLU A N 1
ATOM 1316 C CA . GLU A 1 460 ? 178.879 134.694 185.726 1.00 106.15 85 GLU A CA 1
ATOM 1317 C C . GLU A 1 460 ? 180.083 133.885 186.188 1.00 106.15 85 GLU A C 1
ATOM 1318 O O . GLU A 1 460 ? 180.883 134.352 187.009 1.00 106.15 85 GLU A O 1
ATOM 1330 N N . GLN A 1 461 ? 180.233 132.666 185.686 1.00 110.92 86 GLN A N 1
ATOM 1331 C CA . GLN A 1 461 ? 181.447 131.937 186.044 1.00 110.92 86 GLN A CA 1
ATOM 1332 C C . GLN A 1 461 ? 182.677 132.493 185.336 1.00 110.92 86 GLN A C 1
ATOM 1333 O O . GLN A 1 461 ? 183.790 132.339 185.850 1.00 110.92 86 GLN A O 1
ATOM 1347 N N . ILE A 1 462 ? 182.511 133.139 184.180 1.00 109.16 87 ILE A N 1
ATOM 1348 C CA . ILE A 1 462 ? 183.599 133.939 183.621 1.00 109.16 87 ILE A CA 1
ATOM 1349 C C . ILE A 1 462 ? 183.993 135.028 184.605 1.00 109.16 87 ILE A C 1
ATOM 1350 O O . ILE A 1 462 ? 185.177 135.230 184.899 1.00 109.16 87 ILE A O 1
ATOM 1366 N N . GLN A 1 463 ? 182.997 135.735 185.140 1.00 113.38 88 GLN A N 1
ATOM 1367 C CA . GLN A 1 463 ? 183.228 136.730 186.179 1.00 113.38 88 GLN A CA 1
ATOM 1368 C C . GLN A 1 463 ? 183.947 136.125 187.371 1.00 113.38 88 GLN A C 1
ATOM 1369 O O . GLN A 1 463 ? 184.687 136.823 188.072 1.00 113.38 88 GLN A O 1
ATOM 1383 N N . ARG A 1 464 ? 183.747 134.834 187.614 1.00 114.67 89 ARG A N 1
ATOM 1384 C CA . ARG A 1 464 ? 184.465 134.171 188.688 1.00 114.67 89 ARG A CA 1
ATOM 1385 C C . ARG A 1 464 ? 185.934 133.926 188.366 1.00 114.67 89 ARG A C 1
ATOM 1386 O O . ARG A 1 464 ? 186.747 133.871 189.295 1.00 114.67 89 ARG A O 1
ATOM 1407 N N . TYR A 1 465 ? 186.297 133.795 187.088 1.00 111.30 90 TYR A N 1
ATOM 1408 C CA . TYR A 1 465 ? 187.602 133.259 186.705 1.00 111.30 90 TYR A CA 1
ATOM 1409 C C . TYR A 1 465 ? 188.296 134.139 185.681 1.00 111.30 90 TYR A C 1
ATOM 1410 O O . TYR A 1 465 ? 189.022 133.647 184.812 1.00 111.30 90 TYR A O 1
ATOM 1428 N N . THR A 1 466 ? 188.127 135.451 185.799 1.00 109.88 91 THR A N 1
ATOM 1429 C CA . THR A 1 466 ? 188.786 136.408 184.911 1.00 109.88 91 THR A CA 1
ATOM 1430 C C . THR A 1 466 ? 189.913 137.110 185.656 1.00 109.88 91 THR A C 1
ATOM 1431 O O . THR A 1 466 ? 189.850 137.290 186.871 1.00 109.88 91 THR A O 1
ATOM 1442 N N . GLY B 1 376 ? 168.178 122.429 166.148 1.00 141.03 1 GLY B N 1
ATOM 1443 C CA . GLY B 1 376 ? 168.491 122.722 167.581 1.00 141.03 1 GLY B CA 1
ATOM 1444 C C . GLY B 1 376 ? 168.467 121.473 168.440 1.00 141.03 1 GLY B C 1
ATOM 1445 O O . GLY B 1 376 ? 167.520 120.708 168.379 1.00 141.03 1 GLY B O 1
ATOM 1449 N N . GLY B 1 377 ? 169.492 121.272 169.263 1.00 149.79 2 GLY B N 1
ATOM 1450 C CA . GLY B 1 377 ? 169.648 120.003 169.953 1.00 149.79 2 GLY B CA 1
ATOM 1451 C C . GLY B 1 377 ? 168.530 119.676 170.918 1.00 149.79 2 GLY B C 1
ATOM 1452 O O . GLY B 1 377 ? 167.722 118.784 170.654 1.00 149.79 2 GLY B O 1
ATOM 1456 N N . ASP B 1 378 ? 168.442 120.410 172.022 1.00 147.37 3 ASP B N 1
ATOM 1457 C CA . ASP B 1 378 ? 167.342 120.187 172.947 1.00 147.37 3 ASP B CA 1
ATOM 1458 C C . ASP B 1 378 ? 166.034 120.711 172.376 1.00 147.37 3 ASP B C 1
ATOM 1459 O O . ASP B 1 378 ? 164.960 120.148 172.648 1.00 147.37 3 ASP B O 1
ATOM 1468 N N . TRP B 1 379 ? 166.107 121.768 171.561 1.00 137.47 4 TRP B N 1
ATOM 1469 C CA . TRP B 1 379 ? 164.933 122.222 170.831 1.00 137.47 4 TRP B CA 1
ATOM 1470 C C . TRP B 1 379 ? 164.319 121.067 170.064 1.00 137.47 4 TRP B C 1
ATOM 1471 O O . TRP B 1 379 ? 163.157 120.722 170.276 1.00 137.47 4 TRP B O 1
ATOM 1492 N N . GLN B 1 380 ? 165.102 120.424 169.199 1.00 137.83 5 GLN B N 1
ATOM 1493 C CA . GLN B 1 380 ? 164.548 119.333 168.413 1.00 137.83 5 GLN B CA 1
ATOM 1494 C C . GLN B 1 380 ? 164.328 118.063 169.227 1.00 137.83 5 GLN B C 1
ATOM 1495 O O . GLN B 1 380 ? 163.549 117.209 168.790 1.00 137.83 5 GLN B O 1
ATOM 1509 N N . GLU B 1 381 ? 165.026 117.913 170.347 1.00 141.49 6 GLU B N 1
ATOM 1510 C CA . GLU B 1 381 ? 164.829 116.742 171.191 1.00 141.49 6 GLU B CA 1
ATOM 1511 C C . GLU B 1 381 ? 163.405 116.748 171.779 1.00 141.49 6 GLU B C 1
ATOM 1512 O O . GLU B 1 381 ? 162.767 115.699 171.869 1.00 141.49 6 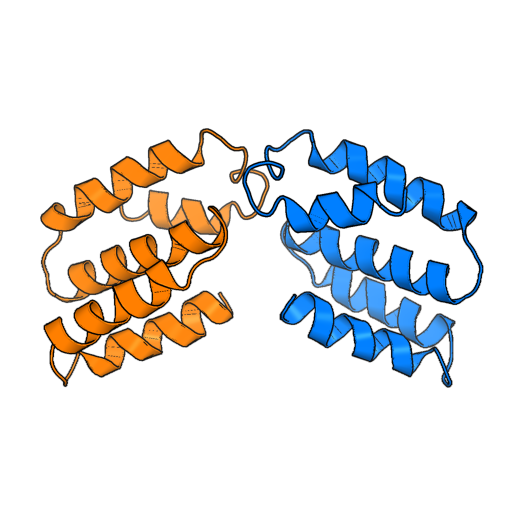GLU B O 1
ATOM 1524 N N . LYS B 1 382 ? 162.925 117.925 172.160 1.00 140.50 7 LYS B N 1
ATOM 1525 C CA . LYS B 1 382 ? 161.571 118.051 172.675 1.00 140.50 7 LYS B CA 1
ATOM 1526 C C . LYS B 1 382 ? 160.563 118.422 171.579 1.00 140.50 7 LYS B C 1
ATOM 1527 O O . LYS B 1 382 ? 159.361 118.217 171.752 1.00 140.50 7 LYS B O 1
ATOM 1546 N N . ARG B 1 383 ? 161.041 118.964 170.458 1.00 140.18 8 ARG B N 1
ATOM 1547 C CA . ARG B 1 383 ? 160.132 119.383 169.385 1.00 140.18 8 ARG B CA 1
ATOM 1548 C C . ARG B 1 383 ? 159.344 118.242 168.739 1.00 140.18 8 ARG B C 1
ATOM 1549 O O . ARG B 1 383 ? 158.128 118.348 168.573 1.00 140.18 8 ARG B O 1
ATOM 1570 N N . LYS B 1 384 ? 160.021 117.157 168.375 1.00 144.51 9 LYS B N 1
ATOM 1571 C CA . LYS B 1 384 ? 159.326 116.012 167.826 1.00 144.51 9 LYS B CA 1
ATOM 1572 C C . LYS B 1 384 ? 158.813 115.203 168.999 1.00 144.51 9 LYS B C 1
ATOM 1573 O O . LYS B 1 384 ? 157.819 114.486 168.848 1.00 144.51 9 LYS B O 1
ATOM 1592 N N . GLU B 1 385 ? 159.391 115.387 170.193 1.00 142.96 10 GLU B N 1
ATOM 1593 C CA . GLU B 1 385 ? 158.908 114.663 171.382 1.00 142.96 10 GLU B CA 1
ATOM 1594 C C . GLU B 1 385 ? 157.446 115.002 171.748 1.00 142.96 10 GLU B C 1
ATOM 1595 O O . GLU B 1 385 ? 156.632 114.089 171.890 1.00 142.96 10 GLU B O 1
ATOM 1607 N N . ALA B 1 386 ? 157.097 116.285 171.895 1.00 140.66 11 ALA B N 1
ATOM 1608 C CA . ALA B 1 386 ? 155.697 116.634 172.066 1.00 140.66 11 ALA B CA 1
ATOM 1609 C C . ALA B 1 386 ? 154.906 116.826 170.780 1.00 140.66 11 ALA B C 1
ATOM 1610 O O . ALA B 1 386 ? 153.678 116.931 170.838 1.00 140.66 11 ALA B O 1
ATOM 1617 N N . PHE B 1 387 ? 155.569 116.856 169.622 1.00 144.62 12 PHE B N 1
ATOM 1618 C CA . PHE B 1 387 ? 154.850 116.884 168.355 1.00 144.62 12 PHE B CA 1
ATOM 1619 C C . PHE B 1 387 ? 154.125 115.570 168.128 1.00 144.62 12 PHE B C 1
ATOM 1620 O O . PHE B 1 387 ? 152.913 115.546 167.914 1.00 144.62 12 PHE B O 1
ATOM 1637 N N . GLN B 1 388 ? 154.860 114.458 168.172 1.00 147.61 13 GLN B N 1
ATOM 1638 C CA . GLN B 1 388 ? 154.252 113.158 167.940 1.00 147.61 13 GLN B CA 1
ATOM 1639 C C . GLN B 1 388 ? 153.500 112.641 169.155 1.00 147.61 13 GLN B C 1
ATOM 1640 O O . GLN B 1 388 ? 152.722 111.691 169.020 1.00 147.61 13 GLN B O 1
ATOM 1654 N N . LEU B 1 389 ? 153.697 113.237 170.335 1.00 139.83 14 LEU B N 1
ATOM 1655 C CA . LEU B 1 389 ? 152.839 112.900 171.464 1.00 139.83 14 LEU B CA 1
ATOM 1656 C C . LEU B 1 389 ? 151.393 113.318 171.235 1.00 139.83 14 LEU B C 1
ATOM 1657 O O . LEU B 1 389 ? 150.497 112.791 171.903 1.00 139.83 14 LEU B O 1
ATOM 1673 N N . ALA B 1 390 ? 151.149 114.242 170.309 1.00 142.97 15 ALA B N 1
ATOM 1674 C CA . ALA B 1 390 ? 149.846 114.870 170.142 1.00 142.97 15 ALA B CA 1
ATOM 1675 C C . ALA B 1 390 ? 149.338 114.776 168.709 1.00 142.97 15 ALA B C 1
ATOM 1676 O O . ALA B 1 390 ? 148.128 114.849 168.470 1.00 142.97 15 ALA B O 1
ATOM 1683 N N . LYS B 1 391 ? 150.260 114.629 167.753 1.00 149.81 16 LYS B N 1
ATOM 1684 C CA . LYS B 1 391 ? 149.892 114.528 166.347 1.00 149.81 16 LYS B CA 1
ATOM 1685 C C . LYS B 1 391 ? 148.961 113.354 166.114 1.00 149.81 16 LYS B C 1
ATOM 1686 O O . LYS B 1 391 ? 148.034 113.443 165.301 1.00 149.81 16 LYS B O 1
ATOM 1705 N N . GLU B 1 392 ? 149.190 112.263 166.824 1.00 158.55 17 GLU B N 1
ATOM 1706 C CA . GLU B 1 392 ? 148.326 111.097 166.836 1.00 158.55 17 GLU B CA 1
ATOM 1707 C C . GLU B 1 392 ? 147.737 110.840 168.210 1.00 158.55 17 GLU B C 1
ATOM 1708 O O . GLU B 1 392 ? 146.644 110.279 168.315 1.00 158.55 17 GLU B O 1
ATOM 1720 N N . GLY B 1 393 ? 148.435 111.244 169.268 1.00 153.21 18 GLY B N 1
ATOM 1721 C CA . GLY B 1 393 ? 147.897 111.205 170.611 1.00 153.21 18 GLY B CA 1
ATOM 1722 C C . GLY B 1 393 ? 147.000 112.396 170.871 1.00 153.21 18 GLY B C 1
ATOM 1723 O O . GLY B 1 393 ? 146.453 113.014 169.956 1.00 153.21 18 GLY B O 1
ATOM 1727 N N . GLY B 1 394 ? 146.856 112.726 172.153 1.00 141.22 19 GLY B N 1
ATOM 1728 C CA . GLY B 1 394 ? 146.015 113.846 172.534 1.00 141.22 19 GLY B CA 1
ATOM 1729 C C . GLY B 1 394 ? 146.723 115.173 172.315 1.00 141.22 19 GLY B C 1
ATOM 1730 O O . GLY B 1 394 ? 147.892 115.340 172.669 1.00 141.22 19 GLY B O 1
ATOM 1734 N N . ILE B 1 395 ? 146.004 116.124 171.718 1.00 128.39 20 ILE B N 1
ATOM 1735 C CA . ILE B 1 395 ? 146.555 117.462 171.534 1.00 128.39 20 ILE B CA 1
ATOM 1736 C C . ILE B 1 395 ? 146.798 118.134 172.877 1.00 128.39 20 ILE B C 1
ATOM 1737 O O . ILE B 1 395 ? 147.776 118.873 173.039 1.00 128.39 20 ILE B O 1
ATOM 1753 N N . ALA B 1 396 ? 145.941 117.877 173.860 1.00 127.67 21 ALA B N 1
ATOM 1754 C CA . ALA B 1 396 ? 146.004 118.581 175.130 1.00 127.67 21 ALA B CA 1
ATOM 1755 C C . ALA B 1 396 ? 146.942 117.933 176.123 1.00 127.67 21 ALA B C 1
ATOM 1756 O O . ALA B 1 396 ? 147.467 118.622 176.999 1.00 127.67 21 ALA B O 1
ATOM 1763 N N . VAL B 1 397 ? 147.141 116.620 176.033 1.00 136.56 22 VAL B N 1
ATOM 1764 C CA . VAL B 1 397 ? 148.033 115.955 176.974 1.00 136.56 22 VAL B CA 1
ATOM 1765 C C . VAL B 1 397 ? 149.457 116.447 176.784 1.00 136.56 22 VAL B C 1
ATOM 1766 O O . VAL B 1 397 ? 150.233 116.526 177.744 1.00 136.56 22 VAL B O 1
ATOM 1779 N N . ALA B 1 398 ? 149.821 116.790 175.550 1.00 134.22 23 ALA B N 1
ATOM 1780 C CA . ALA B 1 398 ? 151.130 117.369 175.289 1.00 134.22 23 ALA B CA 1
ATOM 1781 C C . ALA B 1 398 ? 151.255 118.729 175.957 1.00 134.22 23 ALA B C 1
ATOM 1782 O O . ALA B 1 398 ? 152.212 118.999 176.692 1.00 134.22 23 ALA B O 1
ATOM 1789 N N . LEU B 1 399 ? 150.278 119.600 175.714 1.00 127.62 24 LEU B N 1
ATOM 1790 C CA . LEU B 1 399 ? 150.311 120.937 176.282 1.00 127.62 24 LEU B CA 1
ATOM 1791 C C . LEU B 1 399 ? 150.191 120.913 177.798 1.00 127.62 24 LEU B C 1
ATOM 1792 O O . LEU B 1 399 ? 150.609 121.868 178.459 1.00 127.62 24 LEU B O 1
ATOM 1808 N N . SER B 1 400 ? 149.637 119.839 178.357 1.00 129.37 25 SER B N 1
ATOM 1809 C CA . SER B 1 400 ? 149.565 119.700 179.803 1.00 129.37 25 SER B CA 1
ATOM 1810 C C . SER B 1 400 ? 150.955 119.635 180.411 1.00 129.37 25 SER B C 1
ATOM 1811 O O . SER B 1 400 ? 151.245 120.324 181.395 1.00 129.37 25 SER B O 1
ATOM 1819 N N . MET B 1 401 ? 151.824 118.813 179.837 1.00 135.67 26 MET B N 1
ATOM 1820 C CA . MET B 1 401 ? 153.189 118.670 180.312 1.00 135.67 26 MET B CA 1
ATOM 1821 C C . MET B 1 401 ? 154.122 119.720 179.736 1.00 135.67 26 MET B C 1
ATOM 1822 O O . MET B 1 401 ? 155.258 119.845 180.203 1.00 135.67 26 MET B O 1
ATOM 1836 N N . LEU B 1 402 ? 153.679 120.471 178.732 1.00 124.97 27 LEU B N 1
ATOM 1837 C CA . LEU B 1 402 ? 154.532 121.517 178.184 1.00 124.97 27 LEU B CA 1
ATOM 1838 C C . LEU B 1 402 ? 154.845 122.571 179.230 1.00 124.97 27 LEU B C 1
ATOM 1839 O O . LEU B 1 402 ? 156.000 122.981 179.374 1.00 124.97 27 LEU B O 1
ATOM 1855 N N . ASN B 1 403 ? 153.837 123.014 179.979 1.00 132.72 28 ASN B N 1
ATOM 1856 C CA . ASN B 1 403 ? 154.100 123.965 181.047 1.00 132.72 28 ASN B CA 1
ATOM 1857 C C . ASN B 1 403 ? 154.762 123.304 182.241 1.00 132.72 28 ASN B C 1
ATOM 1858 O O . ASN B 1 403 ? 155.433 123.987 183.020 1.00 132.72 28 ASN B O 1
ATOM 1869 N N . ASP B 1 404 ? 154.612 121.991 182.388 1.00 128.64 29 ASP B N 1
ATOM 1870 C CA . ASP B 1 404 ? 155.412 121.268 183.360 1.00 128.64 29 ASP B CA 1
ATOM 1871 C C . ASP B 1 404 ? 156.878 121.276 182.972 1.00 128.64 29 ASP B C 1
ATOM 1872 O O . ASP B 1 404 ? 157.746 121.145 183.841 1.00 128.64 29 ASP B O 1
ATOM 1881 N N . GLY B 1 405 ? 157.159 121.417 181.684 1.00 122.08 30 GLY B N 1
ATOM 1882 C CA . GLY B 1 405 ? 158.510 121.564 181.194 1.00 122.08 30 GLY B CA 1
ATOM 1883 C C . GLY B 1 405 ? 158.980 123.003 181.168 1.00 122.08 30 GLY B C 1
ATOM 1884 O O . GLY B 1 405 ? 160.182 123.267 181.184 1.00 122.08 30 GLY B O 1
ATOM 1888 N N . LEU B 1 406 ? 158.036 123.943 181.125 1.00 118.02 31 LEU B N 1
ATOM 1889 C CA . LEU B 1 406 ? 158.384 125.358 181.078 1.00 118.02 31 LEU B CA 1
ATOM 1890 C C . LEU B 1 406 ? 158.412 125.951 182.476 1.00 118.02 31 LEU B C 1
ATOM 1891 O O . LEU B 1 406 ? 159.186 126.870 182.761 1.00 118.02 31 LEU B O 1
ATOM 1907 N N . VAL B 1 407 ? 157.577 125.429 183.373 1.00 122.35 32 VAL B N 1
ATOM 1908 C CA . VAL B 1 407 ? 157.784 125.691 184.785 1.00 122.35 32 VAL B CA 1
ATOM 1909 C C . VAL B 1 407 ? 159.110 125.099 185.227 1.00 122.35 32 VAL B C 1
ATOM 1910 O O . VAL B 1 407 ? 159.710 125.569 186.198 1.00 122.35 32 VAL B O 1
ATOM 1923 N N . SER B 1 408 ? 159.585 124.068 184.524 1.00 122.17 33 SER B N 1
ATOM 1924 C CA . SER B 1 408 ? 160.921 123.541 184.745 1.00 122.17 33 SER B CA 1
ATOM 1925 C C . SER B 1 408 ? 161.990 124.548 184.355 1.00 122.17 33 SER B C 1
ATOM 1926 O O . SER B 1 408 ? 163.052 124.591 184.979 1.00 122.17 33 SER B O 1
ATOM 1934 N N . ALA B 1 409 ? 161.721 125.357 183.331 1.00 115.19 34 ALA B N 1
ATOM 1935 C CA . ALA B 1 409 ? 162.708 126.288 182.802 1.00 115.19 34 ALA B CA 1
ATOM 1936 C C . ALA B 1 409 ? 163.277 127.220 183.861 1.00 115.19 34 ALA B C 1
ATOM 1937 O O . ALA B 1 409 ? 162.522 127.798 184.652 1.00 115.19 34 ALA B O 1
ATOM 1944 N N . VAL B 1 410 ? 164.602 127.341 183.911 1.00 114.02 35 VAL B N 1
ATOM 1945 C CA . VAL B 1 410 ? 165.265 128.162 184.928 1.00 114.02 35 VAL B CA 1
ATOM 1946 C C . VAL B 1 410 ? 165.516 129.621 184.540 1.00 114.02 35 VAL B C 1
ATOM 1947 O O . VAL B 1 410 ? 165.252 130.533 185.323 1.00 114.02 35 VAL B O 1
ATOM 1960 N N . GLU B 1 411 ? 166.019 129.837 183.331 1.00 110.57 36 GLU B N 1
ATOM 1961 C CA . GLU B 1 411 ? 166.304 131.179 182.849 1.00 110.57 36 GLU B CA 1
ATOM 1962 C C . GLU B 1 411 ? 165.392 131.751 181.774 1.00 110.57 36 GLU B C 1
ATOM 1963 O O . GLU B 1 411 ? 164.584 131.034 181.171 1.00 110.57 36 GLU B O 1
ATOM 1975 N N . PRO B 1 412 ? 165.507 133.054 181.495 1.00 111.96 37 PRO B N 1
ATOM 1976 C CA . PRO B 1 412 ? 164.795 133.615 180.341 1.00 111.96 37 PRO B CA 1
ATOM 1977 C C . PRO B 1 412 ? 165.189 132.963 179.042 1.00 111.96 37 PRO B C 1
ATOM 1978 O O . PRO B 1 412 ? 164.364 132.856 178.126 1.00 111.96 37 PRO B O 1
ATOM 1989 N N . ARG B 1 413 ? 166.439 132.527 178.936 1.00 111.58 38 ARG B N 1
ATOM 1990 C CA . ARG B 1 413 ? 166.837 131.714 177.799 1.00 111.58 38 ARG B CA 1
ATOM 1991 C C . ARG B 1 413 ? 166.026 130.435 177.765 1.00 111.58 38 ARG B C 1
ATOM 1992 O O . ARG B 1 413 ? 165.610 129.976 176.694 1.00 111.58 38 ARG B O 1
ATOM 2013 N N . ASP B 1 414 ? 165.778 129.856 178.935 1.00 115.30 39 ASP B N 1
ATOM 2014 C CA . ASP B 1 414 ? 165.040 128.607 178.991 1.00 115.30 39 ASP B CA 1
ATOM 2015 C C . ASP B 1 414 ? 163.548 128.858 178.855 1.00 115.30 39 ASP B C 1
ATOM 2016 O O . ASP B 1 414 ? 162.825 128.039 178.279 1.00 115.30 39 ASP B O 1
ATOM 2025 N N . LYS B 1 415 ? 163.073 129.998 179.347 1.00 110.77 40 LYS B N 1
ATOM 2026 C CA . LYS B 1 415 ? 161.646 130.285 179.328 1.00 110.77 40 LYS B CA 1
ATOM 2027 C C . LYS B 1 415 ? 161.127 130.678 177.954 1.00 110.77 40 LYS B C 1
ATOM 2028 O O . LYS B 1 415 ? 159.931 130.949 177.824 1.00 110.77 40 LYS B O 1
ATOM 2047 N N . PHE B 1 416 ? 161.981 130.702 176.936 1.00 102.23 41 PHE B N 1
ATOM 2048 C CA . PHE B 1 416 ? 161.627 131.154 175.599 1.00 102.23 41 PHE B CA 1
ATOM 2049 C C . PHE B 1 416 ? 161.209 129.979 174.730 1.00 102.23 41 PHE B C 1
ATOM 2050 O O . PHE B 1 416 ? 160.119 129.972 174.150 1.00 102.23 41 PHE B O 1
ATOM 2067 N N . TYR B 1 417 ? 162.095 128.995 174.624 1.00 109.06 42 TYR B N 1
ATOM 2068 C CA . TYR B 1 417 ? 161.942 127.945 173.630 1.00 109.06 42 TYR B CA 1
ATOM 2069 C C . TYR B 1 417 ? 160.668 127.148 173.852 1.00 109.06 42 TYR B C 1
ATOM 2070 O O . TYR B 1 417 ? 160.063 126.662 172.896 1.00 109.06 42 TYR B O 1
ATOM 2088 N N . TRP B 1 418 ? 160.241 127.010 175.105 1.00 113.85 43 TRP B N 1
ATOM 2089 C CA . TRP B 1 418 ? 159.025 126.259 175.384 1.00 113.85 43 TRP B CA 1
ATOM 2090 C C . TRP B 1 418 ? 157.813 126.964 174.795 1.00 113.85 43 TRP B C 1
ATOM 2091 O O . TRP B 1 418 ? 156.957 126.342 174.156 1.00 113.85 43 TRP B O 1
ATOM 2112 N N . ARG B 1 419 ? 157.729 128.273 174.989 1.00 112.58 44 ARG B N 1
ATOM 2113 C CA . ARG B 1 419 ? 156.616 129.016 174.421 1.00 112.58 44 ARG B CA 1
ATOM 2114 C C . ARG B 1 419 ? 156.733 129.063 172.903 1.00 112.58 44 ARG B C 1
ATOM 2115 O O . ARG B 1 419 ? 155.724 129.014 172.189 1.00 112.58 44 ARG B O 1
ATOM 2136 N N . LEU B 1 420 ? 157.964 129.071 172.394 1.00 107.31 45 LEU B N 1
ATOM 2137 C CA . LEU B 1 420 ? 158.180 129.028 170.953 1.00 107.31 45 LEU B CA 1
ATOM 2138 C C . LEU B 1 420 ? 157.625 127.746 170.360 1.00 107.31 45 LEU B C 1
ATOM 2139 O O . LEU B 1 420 ? 156.843 127.759 169.402 1.00 107.31 45 LEU B O 1
ATOM 2155 N N . LEU B 1 421 ? 158.064 126.621 170.892 1.00 119.27 46 LEU B N 1
ATOM 2156 C CA . LEU B 1 421 ? 157.622 125.347 170.367 1.00 119.27 46 LEU B CA 1
ATOM 2157 C C . LEU B 1 421 ? 156.153 125.105 170.647 1.00 119.27 46 LEU B C 1
ATOM 2158 O O . LEU B 1 421 ? 155.530 124.330 169.929 1.00 119.27 46 LEU B O 1
ATOM 2174 N N . SER B 1 422 ? 155.575 125.757 171.654 1.00 117.01 47 SER B N 1
ATOM 2175 C CA . SER B 1 422 ? 154.128 125.696 171.805 1.00 117.01 47 SER B CA 1
ATOM 2176 C C . SER B 1 422 ? 153.446 126.451 170.678 1.00 117.01 47 SER B C 1
ATOM 2177 O O . SER B 1 422 ? 152.380 126.047 170.197 1.00 117.01 47 SER B O 1
ATOM 2185 N N . ALA B 1 423 ? 154.049 127.558 170.251 1.00 114.05 48 ALA B N 1
ATOM 2186 C CA . ALA B 1 423 ? 153.561 128.241 169.062 1.00 114.05 48 ALA B CA 1
ATOM 2187 C C . ALA B 1 423 ? 153.607 127.315 167.867 1.00 114.05 48 ALA B C 1
ATOM 2188 O O . ALA B 1 423 ? 152.654 127.232 167.091 1.00 114.05 48 ALA B O 1
ATOM 2195 N N . ASP B 1 424 ? 154.710 126.594 167.723 1.00 116.87 49 ASP B N 1
ATOM 2196 C CA . ASP B 1 424 ? 154.849 125.675 166.601 1.00 116.87 49 ASP B CA 1
ATOM 2197 C C . ASP B 1 424 ? 153.851 124.529 166.719 1.00 116.87 49 ASP B C 1
ATOM 2198 O O . ASP B 1 424 ? 153.283 124.067 165.719 1.00 116.87 49 ASP B O 1
ATOM 2207 N N . LEU B 1 425 ? 153.616 124.079 167.949 1.00 123.28 50 LEU B N 1
ATOM 2208 C CA . LEU B 1 425 ? 152.640 123.039 168.228 1.00 123.28 50 LEU B CA 1
ATOM 2209 C C . LEU B 1 425 ? 151.279 123.450 167.713 1.00 123.28 50 LEU B C 1
ATOM 2210 O O . LEU B 1 425 ? 150.723 122.835 166.798 1.00 123.28 50 LEU B O 1
ATOM 2226 N N . LEU B 1 426 ? 150.749 124.527 168.272 1.00 124.25 51 LEU B N 1
ATOM 2227 C CA . LEU B 1 426 ? 149.439 125.003 167.882 1.00 124.25 51 LEU B CA 1
ATOM 2228 C C . LEU B 1 426 ? 149.406 125.458 166.431 1.00 124.25 51 LEU B C 1
ATOM 2229 O O . LEU B 1 426 ? 148.326 125.493 165.837 1.00 124.25 51 LEU B O 1
ATOM 2245 N N . ARG B 1 427 ? 150.558 125.768 165.836 1.00 129.03 52 ARG B N 1
ATOM 2246 C CA . ARG B 1 427 ? 150.609 125.992 164.401 1.00 129.03 52 ARG B CA 1
ATOM 2247 C C . ARG B 1 427 ? 150.311 124.717 163.645 1.00 129.03 52 ARG B C 1
ATOM 2248 O O . ARG B 1 427 ? 149.648 124.756 162.603 1.00 129.03 52 ARG B O 1
ATOM 2269 N N . ALA B 1 428 ? 150.800 123.589 164.148 1.00 126.86 53 ALA B N 1
ATOM 2270 C CA . ALA B 1 428 ? 150.576 122.327 163.458 1.00 126.86 53 ALA B CA 1
ATOM 2271 C C . ALA B 1 428 ? 149.100 121.970 163.374 1.00 126.86 53 ALA B C 1
ATOM 2272 O O . ALA B 1 428 ? 148.678 121.324 162.408 1.00 126.86 53 ALA B O 1
ATOM 2279 N N . ASN B 1 429 ? 148.306 122.391 164.351 1.00 126.08 54 ASN B N 1
A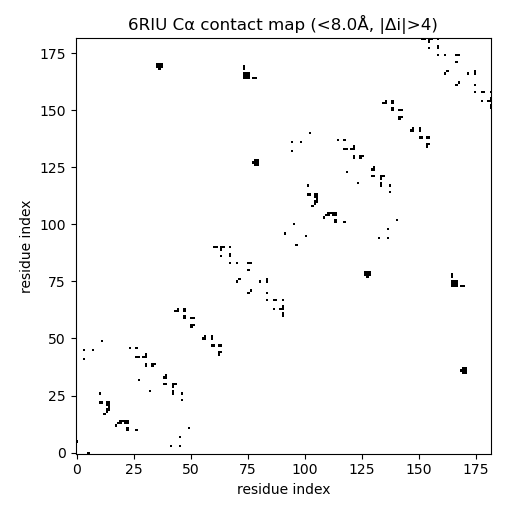TOM 2280 C CA . ASN B 1 429 ? 146.896 122.039 164.414 1.00 126.08 54 ASN B CA 1
ATOM 2281 C C . ASN B 1 429 ? 146.005 123.000 163.639 1.00 126.08 54 ASN B C 1
ATOM 2282 O O . ASN B 1 429 ? 144.788 122.983 163.844 1.00 126.08 54 ASN B O 1
ATOM 2293 N N . HIS B 1 430 ? 146.575 123.809 162.745 1.00 130.40 55 HIS B N 1
ATOM 2294 C CA . HIS B 1 430 ? 145.826 124.808 161.981 1.00 130.40 55 HIS B CA 1
ATOM 2295 C C . HIS B 1 430 ? 145.083 125.774 162.907 1.00 130.40 55 HIS B C 1
ATOM 2296 O O . HIS B 1 430 ? 143.868 125.958 162.814 1.00 130.40 55 HIS B O 1
ATOM 2310 N N . LEU B 1 431 ? 145.843 126.401 163.806 1.00 134.05 56 LEU B N 1
ATOM 2311 C CA . LEU B 1 431 ? 145.351 127.419 164.738 1.00 134.05 56 LEU B CA 1
ATOM 2312 C C . LEU B 1 431 ? 146.243 128.657 164.574 1.00 134.05 56 LEU B C 1
ATOM 2313 O O . LEU B 1 431 ? 146.810 129.184 165.532 1.00 134.05 56 LEU B O 1
ATOM 2329 N N . ASP B 1 432 ? 146.369 129.093 163.315 1.00 135.56 57 ASP B N 1
ATOM 2330 C CA . ASP B 1 432 ? 147.441 129.996 162.891 1.00 135.56 57 ASP B CA 1
ATOM 2331 C C . ASP B 1 432 ? 147.523 131.256 163.750 1.00 135.56 57 ASP B C 1
ATOM 2332 O O . ASP B 1 432 ? 148.568 131.554 164.346 1.00 135.56 57 ASP B O 1
ATOM 2341 N N . ALA B 1 433 ? 146.432 132.002 163.834 1.00 132.04 58 ALA B N 1
ATOM 2342 C CA . ALA B 1 433 ? 146.472 133.341 164.393 1.00 132.04 58 ALA B CA 1
ATOM 2343 C C . ALA B 1 433 ? 146.224 133.385 165.894 1.00 132.04 58 ALA B C 1
ATOM 2344 O O . ALA B 1 433 ? 146.375 134.454 166.494 1.00 132.04 58 ALA B O 1
ATOM 2351 N N . MET B 1 434 ? 145.857 132.268 166.522 1.00 127.14 59 MET B N 1
ATOM 2352 C CA . MET B 1 434 ? 145.813 132.241 167.979 1.00 127.14 59 MET B CA 1
ATOM 2353 C C . MET B 1 434 ? 147.190 132.478 168.562 1.00 127.14 59 MET B C 1
ATOM 2354 O O . MET B 1 434 ? 147.314 133.012 169.669 1.00 127.14 59 MET B O 1
ATOM 2368 N N . ALA B 1 435 ? 148.156 131.838 167.905 1.00 117.44 60 ALA B N 1
ATOM 2369 C CA . ALA B 1 435 ? 149.558 131.856 168.293 1.00 117.44 60 ALA B CA 1
ATOM 2370 C C . ALA B 1 435 ? 150.399 132.745 167.391 1.00 117.44 60 ALA B C 1
ATOM 2371 O O . ALA B 1 435 ? 151.627 132.735 167.479 1.00 117.44 60 ALA B O 1
ATOM 2378 N N . GLY B 1 436 ? 149.733 133.518 166.538 1.00 117.97 61 GLY B N 1
ATOM 2379 C CA . GLY B 1 436 ? 150.421 134.466 165.682 1.00 117.97 61 GLY B CA 1
ATOM 2380 C C . GLY B 1 436 ? 150.910 135.516 166.657 1.00 117.97 61 GLY B C 1
ATOM 2381 O O . GLY B 1 436 ? 152.071 135.925 166.640 1.00 117.97 61 GLY B O 1
ATOM 2385 N N . GLU B 1 437 ? 149.992 135.947 167.517 1.00 119.47 62 GLU B N 1
ATOM 2386 C CA . GLU B 1 437 ? 150.295 136.886 168.568 1.00 119.47 62 GLU B CA 1
ATOM 2387 C C . GLU B 1 437 ? 151.450 136.330 169.396 1.00 119.47 62 GLU B C 1
ATOM 2388 O O . GLU B 1 437 ? 152.304 137.100 169.833 1.00 119.47 62 GLU B O 1
ATOM 2400 N N . GLN B 1 438 ? 151.506 135.012 169.628 1.00 107.97 63 GLN B N 1
ATOM 2401 C CA . GLN B 1 438 ? 152.623 134.517 170.414 1.00 107.97 63 GLN B CA 1
ATOM 2402 C C . GLN B 1 438 ? 153.934 134.607 169.646 1.00 107.97 63 GLN B C 1
ATOM 2403 O O . GLN B 1 438 ? 155.000 134.688 170.260 1.00 107.97 63 GLN B O 1
ATOM 2417 N N . TYR B 1 439 ? 153.871 134.597 168.317 1.00 108.34 64 TYR B N 1
ATOM 2418 C CA . TYR B 1 439 ? 155.058 134.783 167.492 1.00 108.34 64 TYR B CA 1
ATOM 2419 C C . TYR B 1 439 ? 155.523 136.229 167.537 1.00 108.34 64 TYR B C 1
ATOM 2420 O O . TYR B 1 439 ? 156.688 136.510 167.835 1.00 108.34 64 TYR B O 1
ATOM 2438 N N . GLN B 1 440 ? 154.616 137.157 167.247 1.00 105.09 65 GLN B N 1
ATOM 2439 C CA . GLN B 1 440 ? 155.002 138.557 167.139 1.00 105.09 65 GLN B CA 1
ATOM 2440 C C . GLN B 1 440 ? 155.347 139.147 168.495 1.00 105.09 65 GLN B C 1
ATOM 2441 O O . GLN B 1 440 ? 156.258 139.973 168.603 1.00 105.09 65 GLN B O 1
ATOM 2455 N N . THR B 1 441 ? 154.641 138.734 169.542 1.00 106.65 66 THR B N 1
ATOM 2456 C CA . THR B 1 441 ? 154.896 139.271 170.866 1.00 106.65 66 THR B CA 1
ATOM 2457 C C . THR B 1 441 ? 156.263 138.875 171.383 1.00 106.65 66 THR B C 1
ATOM 2458 O O . THR B 1 441 ? 156.801 139.556 172.261 1.00 106.65 66 THR B O 1
ATOM 2469 N N . LEU B 1 442 ? 156.825 137.791 170.865 1.00 102.62 67 LEU B N 1
ATOM 2470 C CA . LEU B 1 442 ? 158.147 137.338 171.253 1.00 102.62 67 LEU B CA 1
ATOM 2471 C C . LEU B 1 442 ? 159.219 137.794 170.284 1.00 102.62 67 LEU B C 1
ATOM 2472 O O . LEU B 1 442 ? 160.371 137.977 170.685 1.00 102.62 67 LEU B O 1
ATOM 2488 N N . LEU B 1 443 ? 158.848 138.009 169.023 1.00 104.65 68 LEU B N 1
ATOM 2489 C CA . LEU B 1 443 ? 159.741 138.659 168.075 1.00 104.65 68 LEU B CA 1
ATOM 2490 C C . LEU B 1 443 ? 160.160 140.035 168.564 1.00 104.65 68 LEU B C 1
ATOM 2491 O O . LEU B 1 443 ? 161.232 140.526 168.198 1.00 104.65 68 LEU B O 1
ATOM 2507 N N . ASN B 1 444 ? 159.314 140.683 169.351 1.00 100.30 69 ASN B N 1
ATOM 2508 C CA . ASN B 1 444 ? 159.649 141.954 169.964 1.00 100.30 69 ASN B CA 1
ATOM 2509 C C . ASN B 1 444 ? 160.225 141.783 171.354 1.00 100.30 69 ASN B C 1
ATOM 2510 O O . ASN B 1 444 ? 160.927 142.674 171.840 1.00 100.30 69 ASN B O 1
ATOM 2521 N N . GLN B 1 445 ? 159.948 140.655 172.004 1.00 102.62 70 GLN B N 1
ATOM 2522 C CA . GLN B 1 445 ? 160.537 140.386 173.304 1.00 102.62 70 GLN B CA 1
ATOM 2523 C C . GLN B 1 445 ? 161.981 139.917 173.196 1.00 102.62 70 GLN B C 1
ATOM 2524 O O . GLN B 1 445 ? 162.633 139.735 174.229 1.00 102.62 70 GLN B O 1
ATOM 2538 N N . VAL B 1 446 ? 162.496 139.737 171.981 1.00 100.30 71 VAL B N 1
ATOM 2539 C CA . VAL B 1 446 ? 163.846 139.232 171.763 1.00 100.30 71 VAL B CA 1
ATOM 2540 C C . VAL B 1 446 ? 164.779 140.319 171.252 1.00 100.30 71 VAL B C 1
ATOM 2541 O O . VAL B 1 446 ? 165.930 140.397 171.680 1.00 100.30 71 VAL B O 1
ATOM 2554 N N . THR B 1 447 ? 164.292 141.179 170.355 1.00 96.61 72 THR B N 1
ATOM 2555 C CA . THR B 1 447 ? 165.128 142.222 169.776 1.00 96.61 72 THR B CA 1
ATOM 2556 C C . THR B 1 447 ? 165.658 143.179 170.832 1.00 96.61 72 THR B C 1
ATOM 2557 O O . THR B 1 447 ? 166.672 143.844 170.605 1.00 96.61 72 THR B O 1
ATOM 2568 N N . THR B 1 448 ? 164.991 143.254 171.974 1.00 102.11 73 THR B N 1
ATOM 2569 C CA . THR B 1 448 ? 165.449 143.971 173.152 1.00 102.11 73 THR B CA 1
ATOM 2570 C C . THR B 1 448 ? 166.847 143.586 173.610 1.00 102.11 73 THR B C 1
ATOM 2571 O O . THR B 1 448 ? 167.521 144.426 174.212 1.00 102.11 73 THR B O 1
ATOM 2582 N N . LEU B 1 449 ? 167.299 142.344 173.361 1.00 101.68 74 LEU B N 1
ATOM 2583 C CA . LEU B 1 449 ? 168.458 141.784 174.073 1.00 101.68 74 LEU B CA 1
ATOM 2584 C C . LEU B 1 449 ? 169.409 141.046 173.112 1.00 101.68 74 LEU B C 1
ATOM 2585 O O . LEU B 1 449 ? 169.844 139.918 173.356 1.00 101.68 74 LEU B O 1
ATOM 2601 N N . SER B 1 450 ? 169.734 141.684 171.985 1.00 99.07 75 SER B N 1
ATOM 2602 C CA . SER B 1 450 ? 170.960 141.400 171.232 1.00 99.07 75 SER B CA 1
ATOM 2603 C C . SER B 1 450 ? 171.154 139.976 170.739 1.00 99.07 75 SER B C 1
ATOM 2604 O O . SER B 1 450 ? 172.229 139.629 170.246 1.00 99.07 75 SER B O 1
ATOM 2612 N N . VAL B 1 451 ? 170.131 139.154 170.863 1.00 96.96 76 VAL B N 1
ATOM 2613 C CA . VAL B 1 451 ? 170.170 137.820 170.287 1.00 96.96 76 VAL B CA 1
ATOM 2614 C C . VAL B 1 451 ? 170.362 137.883 168.767 1.00 96.96 76 VAL B C 1
ATOM 2615 O O . VAL B 1 451 ? 170.867 136.899 168.200 1.00 96.96 76 VAL B O 1
ATOM 2628 N N . PRO B 1 452 ? 170.012 138.966 168.061 1.00 94.89 77 PRO B N 1
ATOM 2629 C CA . PRO B 1 452 ? 170.359 139.030 166.632 1.00 94.89 77 PRO B CA 1
ATOM 2630 C C . PRO B 1 452 ? 171.832 138.888 166.297 1.00 94.89 77 PRO B C 1
ATOM 2631 O O . PRO B 1 452 ? 172.147 138.609 165.135 1.00 94.89 77 PRO B O 1
ATOM 2642 N N . GLU B 1 453 ? 172.742 139.107 167.241 1.00 105.93 78 GLU B N 1
ATOM 2643 C CA . GLU B 1 453 ? 174.153 138.799 167.039 1.00 105.93 78 GLU B CA 1
ATOM 2644 C C . GLU B 1 453 ? 174.583 137.614 167.893 1.00 105.93 78 GLU B C 1
ATOM 2645 O O . GLU B 1 453 ? 175.773 137.402 168.126 1.00 105.93 78 GLU B O 1
ATOM 2657 N N . TRP B 1 454 ? 173.615 136.841 168.367 1.00 99.66 79 TRP B N 1
ATOM 2658 C CA . TRP B 1 454 ? 173.864 135.756 169.295 1.00 99.66 79 TRP B CA 1
ATOM 2659 C C . TRP B 1 454 ? 172.740 134.758 169.103 1.00 99.66 79 TRP B C 1
ATOM 2660 O O . TRP B 1 454 ? 171.677 134.892 169.707 1.00 99.66 79 TRP B O 1
ATOM 2681 N N . GLU B 1 455 ? 172.976 133.763 168.274 1.00 103.43 80 GLU B N 1
ATOM 2682 C CA . GLU B 1 455 ? 171.935 132.903 167.725 1.00 103.43 80 GLU B CA 1
ATOM 2683 C C . GLU B 1 455 ? 170.938 133.701 166.883 1.00 103.43 80 GLU B C 1
ATOM 2684 O O . GLU B 1 455 ? 169.761 133.801 167.248 1.00 103.43 80 GLU B O 1
ATOM 2696 N N . PRO B 1 456 ? 171.363 134.281 165.754 1.00 101.44 81 PRO B N 1
ATOM 2697 C CA . PRO B 1 456 ? 170.411 134.997 164.891 1.00 101.44 81 PRO B CA 1
ATOM 2698 C C . PRO B 1 456 ? 169.367 134.136 164.200 1.00 101.44 81 PRO B C 1
ATOM 2699 O O . PRO B 1 456 ? 168.257 134.617 163.940 1.00 101.44 81 PRO B O 1
ATOM 2710 N N . SER B 1 457 ? 169.747 132.923 163.791 1.00 106.70 82 SER B N 1
ATOM 2711 C CA . SER B 1 457 ? 168.840 132.012 163.075 1.00 106.70 82 SER B CA 1
ATOM 2712 C C . SER B 1 457 ? 167.541 131.786 163.836 1.00 106.70 82 SER B C 1
ATOM 2713 O O . SER B 1 457 ? 166.440 131.891 163.295 1.00 106.70 82 SER B O 1
ATOM 2721 N N . LEU B 1 458 ? 167.686 131.536 165.149 1.00 103.73 83 LEU B N 1
ATOM 2722 C CA . LEU B 1 458 ? 166.566 131.244 166.089 1.00 103.73 83 LEU B CA 1
ATOM 2723 C C . LEU B 1 458 ? 165.437 132.224 165.807 1.00 103.73 83 LEU B C 1
ATOM 2724 O O . LEU B 1 458 ? 164.308 131.765 165.585 1.00 103.73 83 LEU B O 1
ATOM 2740 N N . VAL B 1 459 ? 165.735 133.524 165.836 1.00 105.57 84 VAL B N 1
ATOM 2741 C CA . VAL B 1 459 ? 164.721 134.519 165.549 1.00 105.57 84 VAL B CA 1
ATOM 2742 C C . VAL B 1 459 ? 164.536 134.737 164.058 1.00 105.57 84 VAL B C 1
ATOM 2743 O O . VAL B 1 459 ? 163.548 135.359 163.654 1.00 105.57 84 VAL B O 1
ATOM 2756 N N . GLU B 1 460 ? 165.442 134.237 163.222 1.00 105.80 85 GLU B N 1
ATOM 2757 C CA . GLU B 1 460 ? 165.242 134.369 161.785 1.00 105.80 85 GLU B CA 1
ATOM 2758 C C . GLU B 1 460 ? 164.078 133.511 161.309 1.00 105.80 85 GLU B C 1
ATOM 2759 O O . GLU B 1 460 ? 163.276 133.942 160.470 1.00 105.80 85 GLU B O 1
ATOM 2771 N N . GLN B 1 461 ? 163.965 132.292 161.819 1.00 108.54 86 GLN B N 1
ATOM 2772 C CA . GLN B 1 461 ? 162.787 131.514 161.446 1.00 108.54 86 GLN B CA 1
ATOM 2773 C C . GLN B 1 461 ? 161.524 132.028 162.128 1.00 108.54 86 GLN B C 1
ATOM 2774 O O . GLN B 1 461 ? 160.427 131.828 161.596 1.00 108.54 86 GLN B O 1
ATOM 2788 N N . ILE B 1 462 ? 161.646 132.690 163.281 1.00 104.90 87 ILE B N 1
ATOM 2789 C CA . ILE B 1 462 ? 160.518 133.452 163.815 1.00 104.90 87 ILE B CA 1
ATOM 2790 C C . ILE B 1 462 ? 160.101 134.518 162.814 1.00 104.90 87 ILE B C 1
ATOM 2791 O O . ILE B 1 462 ? 158.915 134.673 162.499 1.00 104.90 87 ILE B O 1
ATOM 2807 N N . GLN B 1 463 ? 161.078 135.257 162.291 1.00 112.15 88 GLN B N 1
ATOM 2808 C CA . GLN B 1 463 ? 160.828 136.235 161.240 1.00 112.15 88 GL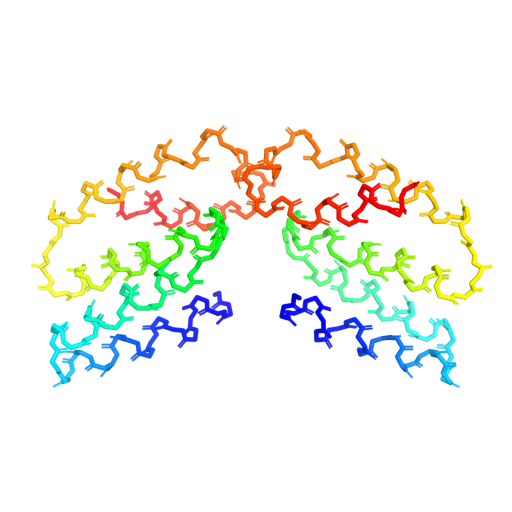N B CA 1
ATOM 2809 C C . GLN B 1 463 ? 160.154 135.594 160.040 1.00 112.15 88 GLN B C 1
ATOM 2810 O O . GLN B 1 463 ? 159.400 136.258 159.321 1.00 112.15 88 GLN B O 1
ATOM 2824 N N . ARG B 1 464 ? 160.406 134.310 159.812 1.00 114.89 89 ARG B N 1
ATOM 2825 C CA . ARG B 1 464 ? 159.732 133.612 158.731 1.00 114.89 89 ARG B CA 1
ATOM 2826 C C . ARG B 1 464 ? 158.269 133.313 159.030 1.00 114.89 89 ARG B C 1
ATOM 2827 O O . ARG B 1 464 ? 157.475 133.221 158.088 1.00 114.89 89 ARG B O 1
ATOM 2848 N N . TYR B 1 465 ? 157.889 133.179 160.302 1.00 113.56 90 TYR B N 1
ATOM 2849 C CA . TYR B 1 465 ? 156.598 132.596 160.668 1.00 113.56 90 TYR B CA 1
ATOM 2850 C C . TYR B 1 465 ? 155.853 133.458 161.672 1.00 113.56 90 TYR B C 1
ATOM 2851 O O . TYR B 1 465 ? 155.131 132.945 162.533 1.00 113.56 90 TYR B O 1
ATOM 2869 N N . THR B 1 466 ? 155.975 134.775 161.546 1.00 109.22 91 THR B N 1
ATOM 2870 C CA . THR B 1 466 ? 155.265 135.712 162.415 1.00 109.22 91 THR B CA 1
ATOM 2871 C C . THR B 1 466 ? 154.126 136.366 161.644 1.00 109.22 91 THR B C 1
ATOM 2872 O O . THR B 1 466 ? 154.203 136.538 160.429 1.00 109.22 91 THR B O 1
#

Secondary structure (DSSP, 8-state):
-HHHHHHHHHHHHHHHTS-HHHHHHHHHHHHSS--STTHHHHHHHHHHHHHHHTT-GGGTHHHHHHHHHHHHTTTGGGSSHHHHHHHHH--/-HHHHHHHHHHHHHHHTS-HHHHHHHHHHHHSS--STTHHHHHHHHHHHHHHHTT-GGGTHHHHHHHHHHHHTTTGGGSSHHHHHHHHH--

Organism: Vibrio cholerae serotype O1 (strain ATCC 39315 / El Tor Inaba N16961) (NCBI:txid243277)

Solvent-accessible surface area: 11046 Å² total; per-residue (Å²): 53,64,96,56,84,96,90,73,94,117,15,61,95,82,10,121,144,45,33,74,61,79,1,49,58,114,12,80,74,11,28,121,66,14,108,45,62,46,57,102,17,39,46,100,4,12,8,2,36,16,36,108,54,49,161,78,95,86,132,2,23,97,48,11,77,60,30,40,92,113,3,86,78,38,23,1,60,99,12,30,34,64,10,18,104,52,2,134,179,84,71,53,62,96,58,84,97,84,73,96,92,8,59,94,74,11,119,143,45,33,76,62,80,1,50,58,114,12,78,74,11,29,123,67,15,110,45,63,47,56,102,16,38,46,101,4,13,8,2,33,18,36,106,55,49,160,76,94,88,133,2,24,97,49,11,77,60,30,41,92,114,4,86,78,41,23,1,60,97,11,29,34,61,11,17,103,51,2,134,180,85,69

B-factor: mean 119.9, std 15.46, range [91.97, 163.67]

Foldseek 3Di:
DVVLVVVLVVLLVCPVPNPLVVSVVCLVVQLVVQDDPVSNLSSLVSVLVSCVVVVNQPVCLCVLVVVLVVPVVDPCCVPVVVVCVVSVVRD/DVVLVVVLVVLLVCPVPNPLVVSVVCLVVQLVVQDDPVRNLSSLVSVLVSCVVVVNQPVCLCVLVVVLVVPVVDPCCVPVVVVCVVSVVRD